Protein AF-A0A0G1C3U6-F1 (afdb_monomer_lite)

pLDDT: mean 85.59, std 16.38, range [33.78, 98.44]

Secondary structure (DSSP, 8-state):
-----------SSSEEEEEEEETTEEEEEEEEPPPPS----SS---SS-TTTTEEEE--SSSSS-EEEEEEE-SSSSPEEEEEEE-SSSEEE-GGGPPPTT--SEETTTTEE-SEEEE-SSSSSS-EEEEEEEETTEEEEEEEEE-SSSEEE-HHHHTTT--S--SEETTEE-SEEEE-SSSSSSPEEEEEEE-TTT--EEEEEE-----S--

Foldseek 3Di:
DDDDFDFDDDDDDQWGWGWDQDPNDTDTDTDRDDDDPDDDDPQADAPDDVLAFKDWWAQQLPPDTWIWAWEDEPDDDIDTWTWDDPVRYTDTDPQATDPRPDHQYYPVPSFGQQWDFDDAQLPNTTWIWGWEQEPVGIDIWTWDRPSRHTDTPGVQVCVPVPDWTCYYNRHGGQKDWAQPPPPSHTKIKGWDQDPPPRDIDIDIGDRPHSPPD

Sequence (213 aa):
MKLRKYLLFGGVCCIFVAIFIVAGVVIVRSINTPQAPWRLDTSWKAPVDMRWGAVFAELNGDGLPDILKSYRHFDPPTIRGAYINTGAGWQEDNRWLPPDDISFGNDSIISPYGVVAVDLNGDGLSDLVRSERDEGGVIRSVYLNTGAGWKNTTDEWVKGWDSGAILERRVDGGLRFQDLNGDGLVDMIRTYTQPYDGQLNTWVYLNQGTGVE

InterPro domains:
  IPR028994 Integrin alpha, N-terminal [G3DSA:2.130.10.130] (54-213)
  IPR028994 Integrin alpha, N-terminal [SSF69318] (32-211)

Structure (mmCIF, N/CA/C/O backbone):
data_AF-A0A0G1C3U6-F1
#
_entry.id   AF-A0A0G1C3U6-F1
#
loop_
_atom_site.group_PDB
_atom_site.id
_atom_site.type_symbol
_atom_site.label_atom_id
_atom_site.label_alt_id
_atom_site.label_comp_id
_atom_site.label_asym_id
_atom_site.label_entity_id
_atom_site.label_seq_id
_atom_site.pdbx_PDB_ins_code
_atom_site.Cartn_x
_atom_site.Cartn_y
_atom_site.Cartn_z
_atom_site.occupancy
_atom_site.B_iso_or_equiv
_atom_site.auth_seq_id
_atom_site.auth_comp_id
_atom_site.auth_asym_id
_atom_site.auth_atom_id
_atom_site.pdbx_PDB_model_num
ATOM 1 N N . MET A 1 1 ? 8.700 52.786 42.156 1.00 40.75 1 MET A N 1
ATOM 2 C CA . MET A 1 1 ? 7.867 51.757 42.821 1.00 40.75 1 MET A CA 1
ATOM 3 C C . MET A 1 1 ? 8.270 50.393 42.260 1.00 40.75 1 MET A C 1
ATOM 5 O O . MET A 1 1 ? 8.134 50.188 41.063 1.00 40.75 1 MET A O 1
ATOM 9 N N . LYS A 1 2 ? 8.902 49.519 43.061 1.00 35.06 2 LYS A N 1
ATOM 10 C CA . LYS A 1 2 ? 9.414 48.209 42.603 1.00 35.06 2 LYS A CA 1
ATOM 11 C C . LYS A 1 2 ? 8.246 47.223 42.452 1.00 35.06 2 LYS A C 1
ATOM 13 O O . LYS A 1 2 ? 7.574 46.951 43.442 1.00 35.06 2 LYS A O 1
ATOM 18 N N . LEU A 1 3 ? 8.022 46.674 41.254 1.00 33.78 3 LEU A N 1
ATOM 19 C CA . LEU A 1 3 ? 7.125 45.526 41.065 1.00 33.78 3 LEU A CA 1
ATOM 20 C C . LEU A 1 3 ? 7.701 44.316 41.819 1.00 33.78 3 LEU A C 1
ATOM 22 O O . LEU A 1 3 ? 8.820 43.893 41.532 1.00 33.78 3 LEU A O 1
ATOM 26 N N . ARG A 1 4 ? 6.945 43.738 42.756 1.00 39.12 4 ARG A N 1
ATOM 27 C CA . ARG A 1 4 ? 7.230 42.401 43.298 1.00 39.12 4 ARG A CA 1
ATOM 28 C C . ARG A 1 4 ? 6.345 41.399 42.562 1.00 39.12 4 ARG A C 1
ATOM 30 O O . ARG A 1 4 ? 5.125 41.491 42.639 1.00 39.12 4 ARG A O 1
ATOM 37 N N . LYS A 1 5 ? 6.961 40.482 41.813 1.00 41.41 5 LYS A N 1
ATOM 38 C CA . LYS A 1 5 ? 6.276 39.347 41.180 1.00 41.41 5 LYS A CA 1
ATOM 39 C C . LYS A 1 5 ? 6.122 38.250 42.234 1.00 41.41 5 LYS A C 1
ATOM 41 O O . LYS A 1 5 ? 7.125 37.832 42.803 1.00 41.41 5 LYS A O 1
ATOM 46 N N . TYR A 1 6 ? 4.902 37.792 42.481 1.00 43.28 6 TYR A N 1
ATOM 47 C CA . TYR A 1 6 ? 4.638 36.602 43.288 1.00 43.28 6 TYR A CA 1
ATOM 48 C C . TYR A 1 6 ? 4.059 35.533 42.356 1.00 43.28 6 TYR A C 1
ATOM 50 O O . TYR A 1 6 ? 3.002 35.748 41.770 1.00 43.28 6 TYR A O 1
ATOM 58 N N . LEU A 1 7 ? 4.766 34.413 42.181 1.00 42.19 7 LEU A N 1
ATOM 59 C CA . LEU A 1 7 ? 4.178 33.189 41.635 1.00 42.19 7 LEU A CA 1
ATOM 60 C C . LEU A 1 7 ? 3.637 32.387 42.821 1.00 42.19 7 LEU A C 1
ATOM 62 O O . LEU A 1 7 ? 4.408 32.001 43.697 1.00 42.19 7 LEU A O 1
ATOM 66 N N . LEU A 1 8 ? 2.328 32.153 42.858 1.00 45.94 8 LEU A N 1
ATOM 67 C CA . LEU A 1 8 ? 1.718 31.181 43.762 1.00 45.94 8 LEU A CA 1
ATOM 68 C C . LEU A 1 8 ? 1.506 29.884 42.981 1.00 45.94 8 LEU A C 1
ATOM 70 O O . LEU A 1 8 ? 0.884 29.893 41.921 1.00 45.94 8 LEU A O 1
ATOM 74 N N . PHE A 1 9 ? 2.045 28.783 43.501 1.00 42.78 9 PHE A N 1
ATOM 75 C CA . PHE A 1 9 ? 1.863 27.448 42.944 1.00 42.78 9 PHE A CA 1
ATOM 76 C C . PHE A 1 9 ? 0.718 26.754 43.689 1.00 42.78 9 PHE A C 1
ATOM 78 O O . PHE A 1 9 ? 0.820 26.506 44.888 1.00 42.78 9 PHE A O 1
ATOM 85 N N . GLY A 1 10 ? -0.369 26.455 42.981 1.00 35.53 10 GLY A N 1
ATOM 86 C CA . GLY A 1 10 ? -1.469 25.608 43.444 1.00 35.53 10 GLY A CA 1
ATOM 87 C C . GLY A 1 10 ? -1.762 24.562 42.370 1.00 35.53 10 GLY A C 1
ATOM 88 O O . GLY A 1 10 ? -1.821 24.900 41.192 1.00 35.53 10 GLY A O 1
ATOM 89 N N . GLY A 1 11 ? -1.825 23.292 42.767 1.00 40.31 11 GLY A N 1
ATOM 90 C CA . GLY A 1 11 ? -1.794 22.141 41.867 1.00 40.31 11 GLY A CA 1
ATOM 91 C C . GLY A 1 11 ? -3.073 21.858 41.070 1.00 40.31 11 GLY A C 1
ATOM 92 O O . GLY A 1 11 ? -4.158 22.335 41.378 1.00 40.31 11 GLY A O 1
ATOM 93 N N . VAL A 1 12 ? -2.883 20.976 40.083 1.00 45.97 12 VAL A N 1
ATOM 94 C CA . VAL A 1 12 ? -3.886 20.150 39.384 1.00 45.97 12 VAL A CA 1
ATOM 95 C C . VAL A 1 12 ? -4.953 20.898 38.575 1.00 45.97 12 VAL A C 1
ATOM 97 O O . VAL A 1 12 ? -6.133 20.601 38.673 1.00 45.97 12 VAL A O 1
ATOM 100 N N . CYS A 1 13 ? -4.546 21.834 37.722 1.00 46.97 13 CYS A N 1
ATOM 101 C CA . CYS A 1 13 ? -5.138 22.068 36.396 1.00 46.97 13 CYS A CA 1
ATOM 102 C C . CYS A 1 13 ? -4.262 23.104 35.679 1.00 46.97 13 CYS A C 1
ATOM 104 O O . CYS A 1 13 ? -3.678 23.961 36.336 1.00 46.97 13 CYS A O 1
ATOM 106 N N . CYS A 1 14 ? -4.138 23.034 34.355 1.00 55.31 14 CYS A N 1
ATOM 107 C CA . CYS A 1 14 ? -3.243 23.848 33.516 1.00 55.31 14 CYS A CA 1
ATOM 108 C C . CYS A 1 14 ? -3.617 25.348 33.421 1.00 55.31 14 CYS A C 1
ATOM 110 O O . CYS A 1 14 ? -3.530 25.940 32.346 1.00 55.31 14 CYS A O 1
ATOM 112 N N . ILE A 1 15 ? -4.050 25.968 34.518 1.00 52.50 15 ILE A N 1
ATOM 113 C CA . ILE A 1 15 ? -4.386 27.387 34.591 1.00 52.50 15 ILE A CA 1
ATOM 114 C C . ILE A 1 15 ? -3.368 28.059 35.503 1.00 52.50 15 ILE A C 1
ATOM 116 O O . ILE A 1 15 ? -3.421 27.939 36.726 1.00 52.50 15 ILE A O 1
ATOM 120 N N . PHE A 1 16 ? -2.445 28.804 34.902 1.00 58.94 16 PHE A N 1
ATOM 121 C CA . PHE A 1 16 ? -1.588 29.707 35.656 1.00 58.94 16 PHE A CA 1
ATOM 122 C C . PHE A 1 16 ? -2.325 31.020 35.851 1.00 58.94 16 PHE A C 1
ATOM 124 O O . PHE A 1 16 ? -2.832 31.603 34.897 1.00 58.94 16 PHE A O 1
ATOM 131 N N . VAL A 1 17 ? -2.377 31.514 37.079 1.00 58.06 17 VAL A N 1
ATOM 132 C CA . VAL A 1 17 ? -2.975 32.815 37.362 1.00 58.06 17 VAL A CA 1
ATOM 133 C C . VAL A 1 17 ? -1.856 33.833 37.537 1.00 58.06 17 VAL A C 1
ATOM 135 O O . VAL A 1 17 ? -1.100 33.777 38.505 1.00 58.06 17 VAL A O 1
ATOM 138 N N . ALA A 1 18 ? -1.737 34.770 36.597 1.00 60.09 18 ALA A N 1
ATOM 139 C CA . ALA A 1 18 ? -0.849 35.916 36.754 1.00 60.09 18 ALA A CA 1
ATOM 140 C C . ALA A 1 18 ? -1.601 37.046 37.464 1.00 60.09 18 ALA A C 1
ATOM 142 O O . ALA A 1 18 ? -2.649 37.494 36.992 1.00 60.09 18 ALA A O 1
ATOM 143 N N . ILE A 1 19 ? -1.053 37.499 38.593 1.00 63.22 19 ILE A N 1
ATOM 144 C CA . ILE A 1 19 ? -1.589 38.612 39.379 1.00 63.22 19 ILE A CA 1
ATOM 145 C C . ILE A 1 19 ? -0.716 39.843 39.139 1.00 63.22 19 ILE A C 1
ATOM 147 O O . ILE A 1 19 ? 0.482 39.832 39.433 1.00 63.22 19 ILE A O 1
ATOM 151 N N . PHE A 1 20 ? -1.321 40.918 38.637 1.00 65.06 20 PHE A N 1
ATOM 152 C CA . PHE A 1 20 ? -0.676 42.224 38.501 1.00 65.06 20 PHE A CA 1
ATOM 153 C C . PHE A 1 20 ? -1.358 43.233 39.417 1.00 65.06 20 PHE A C 1
ATOM 155 O O . PHE A 1 20 ? -2.583 43.272 39.495 1.00 65.06 20 PHE A O 1
ATOM 162 N N . ILE A 1 21 ? -0.565 44.075 40.079 1.00 62.44 21 ILE A N 1
ATOM 163 C CA . ILE A 1 21 ? -1.079 45.229 40.819 1.00 62.44 21 ILE A CA 1
ATOM 164 C C . ILE A 1 21 ? -0.652 46.481 40.063 1.00 62.44 21 ILE A C 1
ATOM 166 O O . ILE A 1 21 ? 0.539 46.794 39.999 1.00 62.44 21 ILE A O 1
ATOM 170 N N . VAL A 1 22 ? -1.623 47.187 39.487 1.00 65.12 22 VAL A N 1
ATOM 171 C CA . VAL A 1 22 ? -1.408 48.442 38.754 1.00 65.12 22 VAL A CA 1
ATOM 172 C C . VAL A 1 22 ? -2.357 49.490 39.327 1.00 65.12 22 VAL A C 1
ATOM 174 O O . VAL A 1 22 ? -3.565 49.292 39.320 1.00 65.12 22 VAL A O 1
ATOM 177 N N . ALA A 1 23 ? -1.808 50.583 39.870 1.00 74.50 23 ALA A N 1
ATOM 178 C CA . ALA A 1 23 ? -2.574 51.698 40.447 1.00 74.50 23 ALA A CA 1
ATOM 179 C C . ALA A 1 23 ? -3.659 51.288 41.476 1.00 74.50 23 ALA A C 1
ATOM 181 O O . ALA A 1 23 ? -4.729 51.883 41.530 1.00 74.50 23 ALA A O 1
ATOM 182 N N . GLY A 1 24 ? -3.394 50.262 42.293 1.00 71.38 24 GLY A N 1
ATOM 183 C CA . GLY A 1 24 ? -4.334 49.779 43.317 1.00 71.38 24 GLY A CA 1
ATOM 184 C C . GLY A 1 24 ? -5.384 48.779 42.817 1.00 71.38 24 GLY A C 1
ATOM 185 O O . GLY A 1 24 ? -6.144 48.257 43.626 1.00 71.38 24 GLY A O 1
ATOM 186 N N . VAL A 1 25 ? -5.394 48.454 41.522 1.00 61.56 25 VAL A N 1
ATOM 187 C CA . VAL A 1 25 ? -6.268 47.429 40.935 1.00 61.56 25 VAL A CA 1
ATOM 188 C C . VAL A 1 25 ? -5.524 46.096 40.853 1.00 61.56 25 VAL A C 1
ATOM 190 O O . VAL A 1 25 ? -4.397 46.037 40.354 1.00 61.56 25 VAL A O 1
ATOM 193 N N . VAL A 1 26 ? -6.164 45.023 41.328 1.00 72.69 26 VAL A N 1
ATOM 194 C CA . VAL A 1 26 ? -5.692 43.641 41.167 1.00 72.69 26 VAL A CA 1
ATOM 195 C C . VAL A 1 26 ? -6.229 43.098 39.846 1.00 72.69 26 VAL A C 1
ATOM 197 O O . VAL A 1 26 ? -7.432 42.910 39.689 1.00 72.69 26 VAL A O 1
ATOM 200 N N . ILE A 1 27 ? -5.338 42.842 38.892 1.00 66.12 27 ILE A N 1
ATOM 201 C CA . ILE A 1 27 ? -5.671 42.194 37.621 1.00 66.12 27 ILE A CA 1
ATOM 202 C C . ILE A 1 27 ? -5.291 40.720 37.732 1.00 66.12 27 ILE A C 1
ATOM 204 O O . ILE A 1 27 ? -4.123 40.394 37.944 1.00 66.12 27 ILE A O 1
ATOM 208 N N . VAL A 1 28 ? -6.278 39.846 37.551 1.00 63.44 28 VAL A N 1
ATOM 209 C CA . VAL A 1 28 ? -6.131 38.388 37.540 1.00 63.44 28 VAL A CA 1
ATOM 210 C C . VAL A 1 28 ? -6.299 37.913 36.097 1.00 63.44 28 VAL A C 1
ATOM 212 O O . VAL A 1 28 ? -7.358 38.121 35.508 1.00 63.44 28 VAL A O 1
ATOM 215 N N . ARG A 1 29 ? -5.270 37.303 35.498 1.00 62.88 29 ARG A N 1
ATOM 216 C CA . ARG A 1 29 ? -5.390 36.646 34.183 1.00 62.88 29 ARG A CA 1
ATOM 217 C C . ARG A 1 29 ? -5.113 35.156 34.300 1.00 62.88 29 ARG A C 1
ATOM 219 O O . ARG A 1 29 ? -4.054 34.775 34.791 1.00 62.88 29 ARG A O 1
ATOM 226 N N . SER A 1 30 ? -6.033 34.339 33.793 1.00 59.22 30 SER A N 1
ATOM 227 C CA . SER A 1 30 ? -5.772 32.935 33.489 1.00 59.22 30 SER A CA 1
ATOM 228 C C . SER A 1 30 ? -4.891 32.849 32.244 1.00 59.22 30 SER A C 1
ATOM 230 O O . SER A 1 30 ? -5.260 33.325 31.170 1.00 59.22 30 SER A O 1
ATOM 232 N N . ILE A 1 31 ? -3.721 32.250 32.388 1.00 65.88 31 ILE A N 1
ATOM 233 C CA . ILE A 1 31 ? -2.842 31.859 31.298 1.00 65.88 31 ILE A CA 1
ATOM 234 C C . ILE A 1 31 ? -3.070 30.363 31.104 1.00 65.88 31 ILE A C 1
ATOM 236 O O . ILE A 1 31 ? -2.650 29.553 31.934 1.00 65.88 31 ILE A O 1
ATOM 240 N N . ASN A 1 32 ? -3.744 30.007 30.012 1.00 64.75 32 ASN A N 1
ATOM 241 C CA . ASN A 1 32 ? -3.741 28.635 29.526 1.00 64.75 32 ASN A CA 1
ATOM 242 C C . ASN A 1 32 ? -2.355 28.384 28.939 1.00 64.75 32 ASN A C 1
ATOM 244 O O . ASN A 1 32 ? -1.981 29.000 27.939 1.00 64.75 32 ASN A O 1
ATOM 248 N N . THR A 1 33 ? -1.568 27.513 29.559 1.00 62.16 33 THR A N 1
ATOM 249 C CA . THR A 1 33 ? -0.398 26.972 28.867 1.00 62.16 33 THR A CA 1
ATOM 250 C C . THR A 1 33 ? -0.892 26.103 27.716 1.00 62.16 33 THR A C 1
ATOM 252 O O . THR A 1 33 ? -1.766 25.266 27.966 1.00 62.16 33 THR A O 1
ATOM 255 N N . PRO A 1 34 ? -0.370 26.268 26.486 1.00 68.94 34 PRO A N 1
ATOM 256 C CA . PRO A 1 34 ? -0.692 25.361 25.394 1.00 68.94 34 PRO A CA 1
ATOM 257 C C . PRO A 1 34 ? -0.438 23.930 25.860 1.00 68.94 34 PRO A C 1
ATOM 259 O O . PRO A 1 34 ? 0.657 23.620 26.338 1.00 68.94 34 PRO A O 1
ATOM 262 N N . GLN A 1 35 ? -1.459 23.078 25.790 1.00 72.12 35 GLN A N 1
ATOM 263 C CA . GLN A 1 35 ? -1.233 21.654 25.989 1.00 72.12 35 GLN A CA 1
ATOM 264 C C . GLN A 1 35 ? -0.296 21.172 24.883 1.00 72.12 35 GLN A C 1
ATOM 266 O O . GLN A 1 35 ? -0.368 21.653 23.749 1.00 72.12 35 GLN A O 1
ATOM 271 N N . ALA A 1 36 ? 0.607 20.251 25.223 1.00 84.00 36 ALA A N 1
ATOM 272 C CA . ALA A 1 36 ? 1.387 19.581 24.197 1.00 84.00 36 ALA A CA 1
ATOM 273 C C . ALA A 1 36 ? 0.407 18.962 23.183 1.00 84.00 36 ALA A C 1
ATOM 275 O O . ALA A 1 36 ? -0.583 18.363 23.608 1.00 84.00 36 ALA A O 1
ATOM 276 N N . PRO A 1 37 ? 0.665 19.084 21.869 1.00 87.12 37 PRO A N 1
ATOM 277 C CA . PRO A 1 37 ? -0.218 18.514 20.851 1.00 87.12 37 PRO A CA 1
ATOM 278 C C . PRO A 1 37 ? -0.302 16.981 20.938 1.00 87.12 37 PRO A C 1
ATOM 280 O O . PRO A 1 37 ? -1.204 16.383 20.365 1.00 87.12 37 PRO A O 1
ATOM 283 N N . TRP A 1 38 ? 0.611 16.350 21.686 1.00 90.69 38 TRP A N 1
ATOM 284 C CA . TRP A 1 38 ? 0.691 14.909 21.881 1.00 90.69 38 TRP A CA 1
ATOM 285 C C . TRP A 1 38 ? 0.484 14.541 23.349 1.00 90.69 38 TRP A C 1
ATOM 287 O O . TRP A 1 38 ? 1.151 15.072 24.242 1.00 90.69 38 TRP A O 1
ATOM 297 N N . ARG A 1 39 ? -0.399 13.571 23.586 1.00 88.69 39 ARG A N 1
ATOM 298 C CA . ARG A 1 39 ? -0.602 12.919 24.881 1.00 88.69 39 ARG A CA 1
ATOM 299 C C . ARG A 1 39 ? -0.427 11.419 24.691 1.00 88.69 39 ARG A C 1
ATOM 301 O O . ARG A 1 39 ? -1.075 10.837 23.831 1.00 88.69 39 ARG A O 1
ATOM 308 N N . LEU A 1 40 ? 0.423 10.803 25.511 1.00 87.81 40 LEU A N 1
ATOM 309 C CA . LEU A 1 40 ? 0.544 9.350 25.542 1.00 87.81 40 LEU A CA 1
ATOM 310 C C . LEU A 1 40 ? -0.776 8.743 26.031 1.00 87.81 40 LEU A C 1
ATOM 312 O O . LEU A 1 40 ? -1.219 9.036 27.145 1.00 87.81 40 LEU A O 1
ATOM 316 N N . ASP A 1 41 ? -1.371 7.890 25.206 1.00 87.31 41 ASP A N 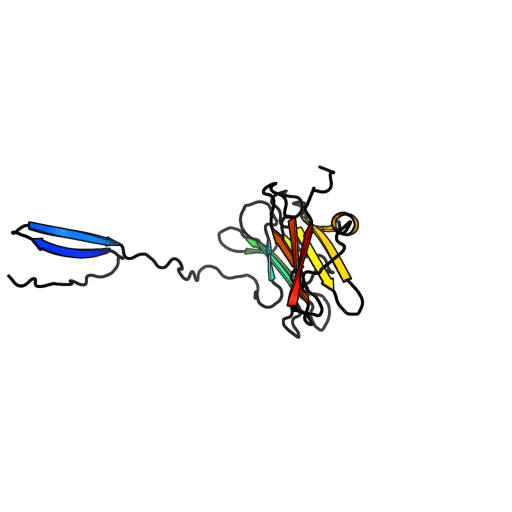1
ATOM 317 C CA . ASP A 1 41 ? -2.488 7.033 25.577 1.00 87.31 41 ASP A CA 1
ATOM 318 C C . ASP A 1 41 ? -1.992 5.587 25.664 1.00 87.31 41 ASP A C 1
ATOM 320 O O . ASP A 1 41 ? -1.458 5.043 24.701 1.00 87.31 41 ASP A O 1
ATOM 324 N N . THR A 1 42 ? -2.120 4.978 26.840 1.00 90.12 42 THR A N 1
ATOM 325 C CA . THR A 1 42 ? -1.700 3.593 27.096 1.00 90.12 42 THR A CA 1
ATOM 326 C C . THR A 1 42 ? -2.864 2.603 27.070 1.00 90.12 42 THR A C 1
ATOM 328 O O . THR A 1 42 ? -2.648 1.407 27.284 1.00 90.12 42 THR A O 1
ATOM 331 N N . SER A 1 43 ? -4.093 3.080 26.834 1.00 89.12 43 SER A N 1
ATOM 332 C CA . SER A 1 43 ? -5.277 2.227 26.687 1.00 89.12 43 SER A CA 1
ATOM 333 C C . SER A 1 43 ? -5.302 1.514 25.333 1.00 89.12 43 SER A C 1
ATOM 335 O O . SER A 1 43 ? -5.749 0.371 25.251 1.00 89.12 43 SER A O 1
ATOM 337 N N . TRP A 1 44 ? -4.732 2.140 24.302 1.00 86.56 44 TRP A N 1
ATOM 338 C CA . TRP A 1 44 ? -4.591 1.560 22.974 1.00 86.56 44 TRP A CA 1
ATOM 339 C C . TRP A 1 44 ? -3.397 0.613 22.891 1.00 86.56 44 TRP A C 1
ATOM 341 O O . TRP A 1 44 ? -2.268 0.954 23.247 1.00 86.56 44 TRP A O 1
ATOM 351 N N . LYS A 1 45 ? -3.649 -0.590 22.374 1.00 91.06 45 LYS A N 1
ATOM 352 C CA . LYS A 1 45 ? -2.623 -1.594 22.084 1.00 91.06 45 LYS A CA 1
ATOM 353 C C . LYS A 1 45 ? -2.851 -2.126 20.682 1.00 91.06 45 LYS A C 1
ATOM 355 O O . LYS A 1 45 ? -3.948 -2.588 20.387 1.00 91.06 45 LYS A O 1
ATOM 360 N N . ALA A 1 46 ? -1.832 -2.054 19.831 1.00 92.12 46 ALA A N 1
ATOM 361 C CA . ALA A 1 46 ? -1.886 -2.689 18.522 1.00 92.12 46 ALA A CA 1
ATOM 362 C C . ALA A 1 46 ? -2.013 -4.218 18.688 1.00 92.12 46 ALA A C 1
ATOM 364 O O . ALA A 1 46 ? -1.397 -4.777 19.603 1.00 92.12 46 ALA A O 1
ATOM 365 N N . PRO A 1 47 ? -2.766 -4.906 17.813 1.00 94.69 47 PRO A N 1
ATOM 366 C CA . PRO A 1 47 ? -2.902 -6.361 17.856 1.00 94.69 47 PRO A CA 1
ATOM 367 C C . PRO A 1 47 ? -1.648 -7.059 17.305 1.00 94.69 47 PRO A C 1
ATOM 369 O O . PRO A 1 47 ? -1.493 -8.273 17.416 1.00 94.69 47 PRO A O 1
ATOM 372 N N . VAL A 1 48 ? -0.741 -6.283 16.707 1.00 92.81 48 VAL A N 1
ATOM 373 C CA . VAL A 1 48 ? 0.456 -6.742 16.014 1.00 92.81 48 VAL A CA 1
ATOM 374 C C . VAL A 1 48 ? 1.640 -5.823 16.297 1.00 92.81 48 VAL A C 1
ATOM 376 O O . VAL A 1 48 ? 1.481 -4.647 16.621 1.00 92.81 48 VAL A O 1
ATOM 379 N N . ASP A 1 49 ? 2.848 -6.356 16.137 1.00 89.50 49 ASP A N 1
ATOM 380 C CA . ASP A 1 49 ? 4.069 -5.554 16.105 1.00 89.50 49 ASP A CA 1
ATOM 381 C C . ASP A 1 49 ? 4.244 -4.940 14.711 1.00 89.50 49 ASP A C 1
ATOM 383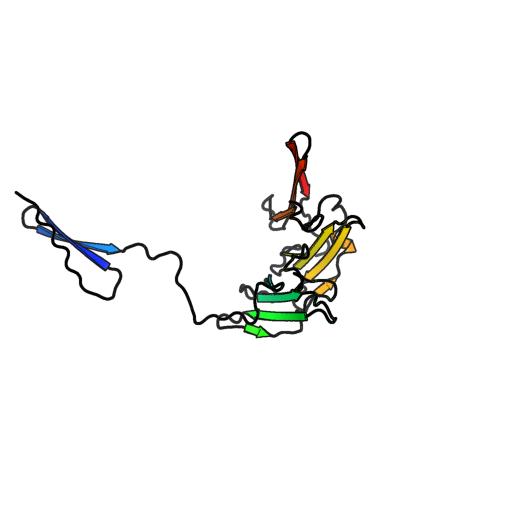 O O . ASP A 1 49 ? 4.419 -5.654 13.721 1.00 89.50 49 ASP A O 1
ATOM 387 N N . MET A 1 50 ? 4.205 -3.608 14.655 1.00 87.69 50 MET A N 1
ATOM 388 C CA . MET A 1 50 ? 4.218 -2.838 13.409 1.00 87.69 50 MET A CA 1
ATOM 389 C C . MET A 1 50 ? 5.520 -2.966 12.611 1.00 87.69 50 MET A C 1
ATOM 391 O O . MET A 1 50 ? 5.551 -2.652 11.425 1.00 87.69 50 MET A O 1
ATOM 395 N N . ARG A 1 51 ? 6.605 -3.441 13.236 1.00 84.94 51 ARG A N 1
ATOM 396 C CA . ARG A 1 51 ? 7.904 -3.610 12.566 1.00 84.94 51 ARG A CA 1
ATOM 397 C C . ARG A 1 51 ? 7.899 -4.743 11.541 1.00 84.94 51 ARG A C 1
ATOM 399 O O . ARG A 1 51 ? 8.704 -4.722 10.616 1.00 84.94 51 ARG A O 1
ATOM 406 N N . TRP A 1 52 ? 7.004 -5.719 11.691 1.00 80.00 52 TRP A N 1
ATOM 407 C CA . TRP A 1 52 ? 6.970 -6.932 10.870 1.00 80.00 52 TRP A CA 1
ATOM 408 C C . TRP A 1 52 ? 5.903 -6.851 9.781 1.00 80.00 52 TRP A C 1
ATOM 410 O O . TRP A 1 52 ? 5.020 -7.699 9.706 1.00 80.00 52 TRP A O 1
ATOM 420 N N . GLY A 1 53 ? 5.970 -5.809 8.951 1.00 82.94 53 GLY A N 1
ATOM 421 C CA . GLY A 1 53 ? 5.076 -5.665 7.806 1.00 82.94 53 GLY A CA 1
ATOM 422 C C . GLY A 1 53 ? 3.615 -5.490 8.219 1.00 82.94 53 GLY A C 1
ATOM 423 O O . GLY A 1 53 ? 2.783 -6.349 7.922 1.00 82.94 53 GLY A O 1
ATOM 424 N N . ALA A 1 54 ? 3.316 -4.384 8.899 1.00 91.62 54 ALA A N 1
ATOM 425 C CA . ALA A 1 54 ? 1.950 -3.932 9.120 1.00 91.62 54 ALA A CA 1
ATOM 426 C C . ALA A 1 54 ? 1.733 -2.556 8.484 1.00 91.62 54 ALA A C 1
ATOM 428 O O . ALA A 1 54 ? 2.630 -1.711 8.507 1.00 91.62 54 ALA A O 1
ATOM 429 N N . VAL A 1 55 ? 0.545 -2.342 7.929 1.00 94.69 55 VAL A N 1
ATOM 430 C CA . VAL A 1 55 ? 0.126 -1.077 7.318 1.00 94.69 55 VAL A CA 1
ATOM 431 C C . VAL A 1 55 ? -1.271 -0.711 7.805 1.00 94.69 55 VAL A C 1
ATOM 433 O O . VAL A 1 55 ? -2.052 -1.595 8.162 1.00 94.69 55 VAL A O 1
ATOM 436 N N . PHE A 1 56 ? -1.570 0.587 7.817 1.00 96.62 56 PHE A N 1
ATOM 437 C CA . PHE A 1 56 ? -2.931 1.074 8.019 1.00 96.62 56 PHE A CA 1
ATOM 438 C C . PHE A 1 56 ? -3.668 1.173 6.683 1.00 96.62 56 PHE A C 1
ATOM 440 O O . PHE A 1 56 ? -3.044 1.486 5.669 1.00 96.62 56 PHE A O 1
ATOM 447 N N . ALA A 1 57 ? -4.970 0.9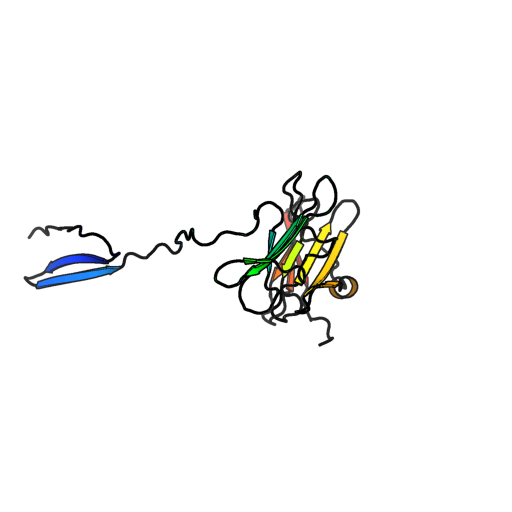10 6.702 1.00 97.62 57 ALA A N 1
ATOM 448 C CA . ALA A 1 57 ? -5.858 0.942 5.544 1.00 97.62 57 ALA A CA 1
ATOM 449 C C . ALA A 1 57 ? -7.299 1.212 6.008 1.00 97.62 57 ALA A C 1
ATOM 451 O O . ALA A 1 57 ? -7.648 0.839 7.118 1.00 97.62 57 ALA A O 1
ATOM 452 N N . GLU A 1 58 ? -8.129 1.829 5.178 1.00 98.25 58 GLU A N 1
ATOM 453 C CA . GLU A 1 58 ? -9.588 1.859 5.363 1.00 98.25 58 GLU A CA 1
ATOM 454 C C . GLU A 1 58 ? -10.176 0.621 4.673 1.00 98.25 58 GLU A C 1
ATOM 456 O O . GLU A 1 58 ? -10.109 0.524 3.445 1.00 98.25 58 GLU A O 1
ATOM 461 N N . LEU A 1 59 ? -10.653 -0.377 5.427 1.00 98.25 59 LEU A N 1
ATOM 462 C CA . LEU A 1 59 ? -11.091 -1.645 4.832 1.00 98.25 59 LEU A CA 1
ATOM 463 C C . LEU A 1 59 ? -12.604 -1.742 4.690 1.00 98.25 59 LEU A C 1
ATOM 465 O O . LEU A 1 59 ? -13.074 -2.416 3.773 1.00 98.25 59 LEU A O 1
ATOM 469 N N . ASN A 1 60 ? -13.360 -1.122 5.595 1.00 97.75 60 ASN A N 1
ATOM 470 C CA . ASN A 1 60 ? -14.795 -1.362 5.744 1.00 97.75 60 ASN A CA 1
ATOM 471 C C . ASN A 1 60 ? -15.667 -0.108 5.525 1.00 97.75 60 ASN A C 1
ATOM 473 O O . ASN A 1 60 ? -16.895 -0.227 5.543 1.00 97.75 60 ASN A O 1
ATOM 477 N N . GLY A 1 61 ? -15.054 1.054 5.298 1.00 97.50 61 GLY A N 1
ATOM 478 C CA . GLY A 1 61 ? -15.718 2.325 5.030 1.00 97.50 61 GLY A CA 1
ATOM 479 C C . GLY A 1 61 ? -16.298 3.000 6.275 1.00 97.50 61 GLY A C 1
ATOM 480 O O . GLY A 1 61 ? -17.225 3.802 6.144 1.00 97.50 61 GLY A O 1
ATOM 481 N N . ASP A 1 62 ? -15.820 2.669 7.479 1.00 97.62 62 ASP A N 1
ATOM 482 C CA . ASP A 1 62 ? -16.316 3.260 8.729 1.00 97.62 62 ASP A CA 1
ATOM 483 C C . ASP A 1 62 ? -15.602 4.566 9.131 1.00 97.62 62 ASP A C 1
ATOM 485 O O . ASP A 1 62 ? -16.041 5.261 10.057 1.00 97.62 62 ASP A O 1
ATOM 489 N N . GLY A 1 63 ? -14.563 4.951 8.385 1.00 96.94 63 GLY A N 1
ATOM 490 C CA . GLY A 1 63 ? -13.784 6.165 8.594 1.00 96.94 63 GLY A CA 1
ATOM 491 C C . GLY A 1 63 ? -12.703 6.014 9.665 1.00 96.94 63 GLY A C 1
ATOM 492 O O . GLY A 1 63 ? -12.094 7.019 10.058 1.00 96.94 63 GLY A O 1
ATOM 493 N N . LEU A 1 64 ? -12.474 4.801 10.177 1.00 97.25 64 LEU A N 1
ATOM 494 C CA . LEU A 1 64 ? -11.400 4.475 11.101 1.00 97.25 64 LEU A CA 1
ATOM 495 C C . LEU A 1 64 ? -10.313 3.662 10.382 1.00 97.25 64 LEU A C 1
ATOM 497 O O . LEU A 1 64 ? -10.596 2.719 9.656 1.00 97.25 64 LEU A O 1
ATOM 501 N N . PRO A 1 65 ? -9.025 3.957 10.627 1.00 97.06 65 PRO A N 1
ATOM 502 C CA . PRO A 1 65 ? -7.953 3.175 10.032 1.00 97.06 65 PRO A CA 1
ATOM 503 C C . PRO A 1 65 ? -7.875 1.785 10.674 1.00 97.06 65 PRO A C 1
ATOM 505 O O . PRO A 1 65 ? -7.656 1.662 11.886 1.00 97.06 65 PRO A O 1
ATOM 508 N N . ASP A 1 66 ? -7.958 0.760 9.837 1.00 98.12 66 ASP A N 1
ATOM 509 C CA . ASP A 1 66 ? -7.747 -0.650 10.139 1.00 98.12 66 ASP A CA 1
ATOM 510 C C . ASP A 1 66 ? -6.281 -1.054 9.957 1.00 98.12 66 ASP A C 1
ATOM 512 O O . ASP A 1 66 ? -5.477 -0.314 9.391 1.00 98.12 66 ASP A O 1
ATOM 516 N N . ILE A 1 67 ? -5.911 -2.252 10.421 1.00 97.62 67 ILE A N 1
ATOM 517 C CA . ILE A 1 67 ? -4.554 -2.790 10.268 1.00 97.62 67 ILE A CA 1
ATOM 518 C C . ILE A 1 67 ? -4.561 -4.028 9.381 1.00 97.62 67 ILE A C 1
ATOM 520 O O . ILE A 1 67 ? -5.211 -5.028 9.688 1.00 97.62 67 ILE A O 1
ATOM 524 N N . LEU A 1 68 ? -3.704 -4.016 8.364 1.00 97.50 68 LEU A N 1
ATOM 525 C CA . LEU A 1 68 ? -3.280 -5.214 7.651 1.00 97.50 68 LEU A CA 1
ATOM 526 C C . LEU A 1 68 ? -1.879 -5.614 8.097 1.00 97.50 68 LEU A C 1
ATOM 528 O O . LEU A 1 68 ? -1.004 -4.773 8.294 1.00 97.50 68 LEU A O 1
ATOM 532 N N . LYS A 1 69 ? -1.648 -6.918 8.204 1.00 94.94 69 LYS A N 1
ATOM 533 C CA . LYS A 1 69 ? -0.343 -7.514 8.468 1.00 94.94 69 LYS A CA 1
ATOM 534 C C . LYS A 1 69 ? -0.061 -8.581 7.430 1.00 94.94 69 LYS A C 1
ATOM 536 O O . LYS A 1 69 ? -0.894 -9.448 7.186 1.00 94.94 69 LYS A O 1
ATOM 541 N N . SER A 1 70 ? 1.129 -8.535 6.854 1.00 93.44 70 SER A N 1
ATOM 542 C CA . SER A 1 70 ? 1.630 -9.564 5.956 1.00 93.44 70 SER A CA 1
ATOM 543 C C . SER A 1 70 ? 3.145 -9.497 5.883 1.00 93.44 70 SER A C 1
ATOM 545 O O . SER A 1 70 ? 3.708 -8.461 5.523 1.00 93.44 70 SER A O 1
ATOM 547 N N . TYR A 1 71 ? 3.821 -10.595 6.200 1.00 89.06 71 TYR A N 1
ATOM 548 C CA . TYR A 1 71 ? 5.258 -10.691 5.993 1.00 89.06 71 TYR A CA 1
ATOM 549 C C . TYR A 1 71 ? 5.694 -12.099 5.621 1.00 89.06 71 TYR A C 1
ATOM 551 O O . TYR A 1 71 ? 5.120 -13.107 6.050 1.00 89.06 71 TYR A O 1
ATOM 559 N N . ARG A 1 72 ? 6.760 -12.153 4.824 1.00 83.12 72 ARG A N 1
ATOM 560 C CA . ARG A 1 72 ? 7.399 -13.406 4.447 1.00 83.12 72 ARG A CA 1
ATOM 561 C C . ARG A 1 72 ? 8.283 -13.882 5.595 1.00 83.12 72 ARG A C 1
ATOM 563 O O . ARG A 1 72 ? 9.210 -13.168 5.975 1.00 83.12 72 ARG A O 1
ATOM 570 N N . HIS A 1 73 ? 7.976 -15.074 6.099 1.00 76.94 73 HIS A N 1
ATOM 571 C CA . HIS A 1 73 ? 8.797 -15.816 7.051 1.00 76.94 73 HIS A CA 1
ATOM 572 C C . HIS A 1 73 ? 9.804 -16.702 6.294 1.00 76.94 73 HIS A C 1
ATOM 574 O O . HIS A 1 73 ? 9.553 -17.083 5.143 1.00 76.94 73 HIS A O 1
ATOM 580 N N . PHE A 1 74 ? 10.955 -17.000 6.909 1.00 69.50 74 PHE A N 1
ATOM 581 C CA . PHE A 1 74 ? 12.009 -17.839 6.310 1.00 69.50 74 PHE A CA 1
ATOM 582 C C . PHE A 1 74 ? 11.479 -19.223 5.899 1.00 69.50 74 PHE A C 1
ATOM 584 O O . PHE A 1 74 ? 11.741 -19.685 4.788 1.00 69.50 74 PHE A O 1
ATOM 591 N N . ASP A 1 75 ? 10.656 -19.817 6.764 1.00 70.50 75 ASP A N 1
ATOM 592 C CA . ASP A 1 75 ? 9.862 -21.007 6.465 1.00 70.50 75 ASP A CA 1
ATOM 593 C C . ASP A 1 75 ? 8.414 -20.608 6.134 1.00 70.50 75 ASP A C 1
ATOM 595 O O . ASP A 1 75 ? 7.787 -19.926 6.949 1.00 70.50 75 ASP A O 1
ATOM 599 N N . PRO A 1 76 ? 7.853 -21.011 4.979 1.00 68.62 76 PRO A N 1
ATOM 600 C CA . PRO A 1 76 ? 6.443 -20.786 4.679 1.00 68.62 76 PRO A CA 1
ATOM 601 C C . PRO A 1 76 ? 5.534 -21.465 5.722 1.00 68.62 76 PRO A C 1
ATOM 603 O O . PRO A 1 76 ? 5.905 -22.500 6.281 1.00 68.62 76 PRO A O 1
ATOM 606 N N . PRO A 1 77 ? 4.316 -20.941 5.951 1.00 73.81 77 PRO A N 1
ATOM 607 C CA . PRO A 1 77 ? 3.609 -19.954 5.126 1.00 73.81 77 PRO A CA 1
ATOM 608 C C . PRO A 1 77 ? 3.895 -18.481 5.480 1.00 73.81 77 PRO A C 1
ATOM 610 O O . PRO A 1 77 ? 4.359 -18.159 6.570 1.00 73.81 77 PRO A O 1
ATOM 613 N N . THR A 1 78 ? 3.559 -17.573 4.554 1.00 82.81 78 THR A N 1
ATOM 614 C CA . THR A 1 78 ? 3.454 -16.126 4.818 1.00 82.81 78 THR A CA 1
ATOM 615 C C . THR A 1 78 ? 2.505 -15.883 5.990 1.00 82.81 78 THR A C 1
ATOM 617 O O . THR A 1 78 ? 1.389 -16.410 6.011 1.00 82.81 78 THR A O 1
ATOM 620 N N . ILE A 1 79 ? 2.927 -15.066 6.955 1.00 89.44 79 ILE A N 1
ATOM 621 C CA . ILE A 1 79 ? 2.098 -14.713 8.109 1.00 89.44 79 ILE A CA 1
ATOM 622 C C . ILE A 1 79 ? 1.238 -13.524 7.721 1.00 89.44 79 ILE A C 1
ATOM 624 O O . ILE A 1 79 ? 1.775 -12.490 7.334 1.00 89.44 79 ILE A O 1
ATOM 628 N N . ARG A 1 80 ? -0.082 -13.667 7.854 1.00 93.75 80 ARG A N 1
ATOM 629 C CA . ARG A 1 80 ? -1.067 -12.646 7.497 1.00 93.75 80 ARG A CA 1
ATOM 630 C C . ARG A 1 80 ? -2.077 -12.428 8.611 1.00 93.75 80 ARG A C 1
ATOM 632 O O . ARG A 1 80 ? -2.347 -13.345 9.378 1.00 93.75 80 ARG A O 1
ATOM 639 N N . GLY A 1 81 ? -2.632 -11.228 8.666 1.00 96.12 81 GLY A N 1
ATOM 640 C CA . GLY A 1 81 ? -3.725 -10.868 9.559 1.00 96.12 81 GLY A CA 1
ATOM 641 C C . GLY A 1 81 ? -4.389 -9.581 9.091 1.00 96.12 81 GLY A C 1
ATOM 642 O O . GLY A 1 81 ? -3.755 -8.763 8.423 1.00 96.12 81 GLY A O 1
ATOM 643 N N . ALA A 1 82 ? -5.653 -9.408 9.447 1.00 97.88 82 ALA A N 1
ATOM 644 C CA . ALA A 1 82 ? -6.391 -8.177 9.219 1.00 97.88 82 ALA A CA 1
ATOM 645 C C . ALA A 1 82 ? -7.241 -7.875 10.451 1.00 97.88 82 ALA A C 1
ATOM 647 O O . ALA A 1 82 ? -7.883 -8.771 11.000 1.00 97.88 82 ALA A O 1
ATOM 648 N N . TYR A 1 83 ? -7.191 -6.632 10.915 1.00 98.19 83 TYR A N 1
ATOM 649 C CA . TYR A 1 83 ? -7.751 -6.220 12.193 1.00 98.19 83 TYR A CA 1
ATOM 650 C C . TYR A 1 83 ? -8.527 -4.921 12.021 1.00 98.19 83 TYR A C 1
ATOM 652 O O . TYR A 1 83 ? -7.933 -3.873 11.775 1.00 98.19 83 TYR A O 1
ATOM 660 N N . ILE A 1 84 ? -9.840 -5.015 12.196 1.00 98.12 84 ILE A N 1
ATOM 661 C CA . ILE A 1 84 ? -10.781 -3.908 12.104 1.00 98.12 84 ILE A CA 1
ATOM 662 C C . ILE A 1 84 ? -10.724 -3.063 13.366 1.00 98.12 84 ILE A C 1
ATOM 664 O O . ILE A 1 84 ? -10.781 -3.586 14.487 1.00 98.12 84 ILE A O 1
ATOM 668 N N . ASN A 1 85 ? -10.611 -1.758 13.185 1.00 97.88 85 ASN A N 1
ATOM 669 C CA . ASN A 1 85 ? -10.655 -0.787 14.252 1.00 97.88 85 ASN A CA 1
ATOM 670 C C . ASN A 1 85 ? -12.103 -0.547 14.681 1.00 97.88 85 ASN A C 1
ATOM 672 O O . ASN A 1 85 ? -12.947 -0.135 13.906 1.00 97.88 85 ASN A O 1
ATOM 676 N N . THR A 1 86 ? -12.401 -0.777 15.954 1.00 96.25 86 THR A N 1
ATOM 677 C CA . THR A 1 86 ? -13.763 -0.603 16.496 1.00 96.25 86 THR A CA 1
ATOM 678 C C . THR A 1 86 ? -13.952 0.737 17.214 1.00 96.25 86 THR A C 1
ATOM 680 O O . THR A 1 86 ? -14.959 0.951 17.888 1.00 96.25 86 THR A O 1
ATOM 683 N N . GLY A 1 87 ? -12.939 1.610 17.192 1.00 94.94 87 GLY A N 1
ATOM 684 C CA . GLY A 1 87 ? -12.877 2.835 17.998 1.00 94.94 87 GLY A CA 1
ATOM 685 C C . GLY A 1 87 ? -12.573 2.598 19.485 1.00 94.94 87 GLY A C 1
ATOM 686 O O . GLY A 1 87 ? -12.294 3.547 20.217 1.00 94.94 87 GLY A O 1
ATOM 687 N N . ALA A 1 88 ? -12.583 1.341 19.937 1.00 91.50 88 ALA A N 1
ATOM 688 C CA . ALA A 1 88 ? -12.226 0.929 21.298 1.00 91.50 88 ALA A CA 1
ATOM 689 C C . ALA A 1 88 ? -11.146 -0.170 21.335 1.00 91.50 88 ALA A C 1
ATOM 691 O O . ALA A 1 88 ? -10.752 -0.624 22.411 1.00 91.50 88 ALA A O 1
ATOM 692 N N . GLY A 1 89 ? -10.676 -0.615 20.169 1.00 93.94 89 GLY A N 1
ATOM 693 C CA . GLY A 1 89 ? -9.726 -1.710 20.028 1.00 93.94 89 GLY A CA 1
ATOM 694 C C . GLY A 1 89 ? -9.825 -2.362 18.655 1.00 93.94 89 GLY A C 1
ATOM 695 O O . GLY A 1 89 ? -10.292 -1.744 17.701 1.00 93.94 89 GLY A O 1
ATOM 696 N N . TRP A 1 90 ? -9.417 -3.627 18.578 1.00 97.00 90 TRP A N 1
ATOM 697 C CA . TRP A 1 90 ? -9.213 -4.343 17.322 1.00 97.00 90 TRP A CA 1
ATOM 698 C C . TRP A 1 90 ? -10.020 -5.636 17.277 1.00 97.00 90 TRP A C 1
ATOM 700 O O . TRP A 1 90 ? -10.005 -6.404 18.241 1.00 97.00 90 TRP A O 1
ATOM 710 N N . GLN A 1 91 ? -10.667 -5.898 16.148 1.00 97.50 91 GLN A N 1
ATOM 711 C CA . GLN A 1 91 ? -11.347 -7.154 15.856 1.00 97.50 91 GLN A CA 1
ATOM 712 C C . GLN A 1 91 ? -10.698 -7.810 14.639 1.00 97.50 91 GLN A C 1
ATOM 714 O O . GLN A 1 91 ? -10.671 -7.228 13.564 1.00 97.50 91 GLN A O 1
ATOM 719 N N . GLU A 1 92 ? -10.183 -9.027 14.790 1.00 97.88 92 GLU A N 1
ATOM 720 C CA . GLU A 1 92 ? -9.645 -9.773 13.651 1.00 97.88 92 GLU A CA 1
ATOM 721 C C . GLU A 1 92 ? -10.761 -10.164 12.673 1.00 97.88 92 GLU A C 1
ATOM 723 O O . GLU A 1 92 ? -11.826 -10.631 13.087 1.00 97.88 92 GLU A O 1
ATOM 728 N N . ASP A 1 93 ? -10.510 -9.980 11.378 1.00 97.69 93 ASP A N 1
ATOM 729 C CA . ASP A 1 93 ? -11.456 -10.315 10.321 1.00 97.69 93 ASP A CA 1
ATOM 730 C C . ASP A 1 93 ? -10.748 -10.870 9.084 1.00 97.69 93 ASP A C 1
ATOM 732 O O . ASP A 1 93 ? -10.157 -10.152 8.277 1.00 97.69 93 ASP A O 1
ATOM 736 N N . ASN A 1 94 ? -10.857 -12.185 8.905 1.00 95.75 94 ASN A N 1
ATOM 737 C CA . ASN A 1 94 ? -10.157 -12.881 7.834 1.00 95.75 94 ASN A CA 1
ATOM 738 C C . ASN A 1 94 ? -10.692 -12.581 6.426 1.00 95.75 94 ASN A C 1
ATOM 740 O O . ASN A 1 94 ? -10.047 -12.968 5.451 1.00 95.75 94 ASN A O 1
ATOM 744 N N . ARG A 1 95 ? -11.831 -11.886 6.288 1.00 95.75 95 ARG A N 1
ATOM 745 C CA . ARG A 1 95 ? -12.322 -11.421 4.977 1.00 95.75 95 ARG A CA 1
ATOM 746 C C . ARG A 1 95 ? -11.314 -10.504 4.285 1.00 95.75 95 ARG A C 1
ATOM 748 O O . ARG A 1 95 ? -11.265 -10.459 3.060 1.00 95.75 95 ARG A O 1
ATOM 755 N N . TRP A 1 96 ? -10.493 -9.827 5.080 1.00 97.31 96 TRP A N 1
ATOM 756 C CA . TRP A 1 96 ? -9.548 -8.815 4.633 1.00 97.31 96 TRP A CA 1
ATOM 757 C C . TRP A 1 96 ? -8.096 -9.274 4.621 1.00 97.31 96 TRP A C 1
ATOM 759 O O . TRP A 1 96 ? -7.206 -8.447 4.424 1.00 97.31 96 TRP A O 1
ATOM 769 N N . LEU A 1 97 ? -7.824 -10.572 4.811 1.00 97.06 97 LEU A N 1
ATOM 770 C CA . LEU A 1 97 ? -6.452 -11.076 4.734 1.00 97.06 97 LEU A CA 1
ATOM 771 C C . LEU A 1 97 ? -5.791 -10.606 3.431 1.00 97.06 97 LEU A C 1
ATOM 773 O O . LEU A 1 97 ? -6.373 -10.808 2.362 1.00 97.06 97 LEU A O 1
ATOM 777 N N . PRO A 1 98 ? -4.583 -10.014 3.494 1.00 96.69 98 PRO A N 1
ATOM 778 C CA . PRO A 1 98 ? -3.858 -9.635 2.291 1.00 96.69 98 PRO A CA 1
ATOM 779 C C . PRO A 1 98 ? -3.714 -10.828 1.329 1.00 96.69 98 PRO A C 1
ATOM 781 O O . PRO A 1 98 ? -3.529 -11.958 1.797 1.00 96.69 98 PRO A O 1
ATOM 784 N N . PRO A 1 99 ? -3.767 -10.621 0.004 1.00 95.81 99 PRO A N 1
ATOM 785 C CA . PRO A 1 99 ? -3.507 -11.678 -0.974 1.00 95.81 99 PRO A CA 1
ATOM 786 C C . PRO A 1 99 ? -2.152 -12.372 -0.747 1.00 95.81 99 PRO A C 1
ATOM 788 O O . PRO A 1 99 ? -1.230 -11.780 -0.187 1.00 95.81 99 PRO A O 1
ATOM 791 N N . ASP A 1 100 ? -2.017 -13.635 -1.166 1.00 90.94 100 ASP A N 1
ATOM 792 C CA . ASP A 1 100 ? -0.834 -14.472 -0.871 1.00 90.94 100 ASP A CA 1
ATOM 793 C C . ASP A 1 100 ? 0.496 -13.859 -1.359 1.00 90.94 100 ASP A C 1
ATOM 795 O O . ASP A 1 100 ? 1.540 -14.047 -0.729 1.00 90.94 100 ASP A O 1
ATOM 799 N N . ASP A 1 101 ? 0.467 -13.134 -2.479 1.00 90.31 101 ASP A N 1
ATOM 800 C CA . ASP A 1 101 ? 1.622 -12.480 -3.105 1.00 90.31 101 ASP A CA 1
ATOM 801 C C . ASP A 1 101 ? 1.889 -11.059 -2.578 1.00 90.31 101 ASP A C 1
ATOM 803 O O . ASP A 1 101 ? 2.869 -10.420 -2.985 1.00 90.31 101 ASP A O 1
ATOM 807 N N . ILE A 1 102 ? 1.054 -10.575 -1.655 1.00 93.62 102 ILE A N 1
ATOM 808 C CA . ILE A 1 102 ? 1.240 -9.309 -0.957 1.00 93.62 102 ILE A CA 1
ATOM 809 C C . ILE A 1 102 ? 1.884 -9.579 0.395 1.00 93.62 102 ILE A C 1
ATOM 811 O O . ILE A 1 102 ? 1.295 -10.160 1.302 1.00 93.62 102 ILE A O 1
ATOM 815 N N . SER A 1 103 ? 3.114 -9.107 0.547 1.00 92.19 103 SER A N 1
ATOM 816 C CA . SER A 1 103 ? 3.815 -8.995 1.824 1.00 92.19 103 SER A CA 1
ATOM 817 C C . SER A 1 103 ? 4.219 -7.542 2.004 1.00 92.19 103 SER A C 1
ATOM 819 O O . SER A 1 103 ? 4.637 -6.913 1.043 1.00 92.19 103 SER A O 1
ATOM 821 N N . PHE A 1 104 ? 4.112 -7.003 3.213 1.00 91.62 104 PHE A N 1
ATOM 822 C CA . PHE A 1 104 ? 4.566 -5.648 3.533 1.00 91.62 104 PHE A CA 1
ATOM 823 C C . PHE A 1 104 ? 6.014 -5.640 4.028 1.00 91.62 104 PHE A C 1
ATOM 825 O O . PHE A 1 104 ? 6.671 -4.605 3.970 1.00 91.62 104 PHE A O 1
ATOM 832 N N . GLY A 1 105 ? 6.541 -6.789 4.468 1.00 86.12 105 GLY A N 1
ATOM 833 C CA . GLY A 1 105 ? 7.958 -6.924 4.785 1.00 86.12 105 GLY A CA 1
ATOM 834 C C . GLY A 1 105 ? 8.471 -8.360 4.879 1.00 86.12 105 GLY A C 1
ATOM 835 O O . GLY A 1 105 ? 7.740 -9.324 4.646 1.00 86.12 105 GLY A O 1
ATOM 836 N N . ASN A 1 106 ? 9.755 -8.487 5.206 1.00 81.25 1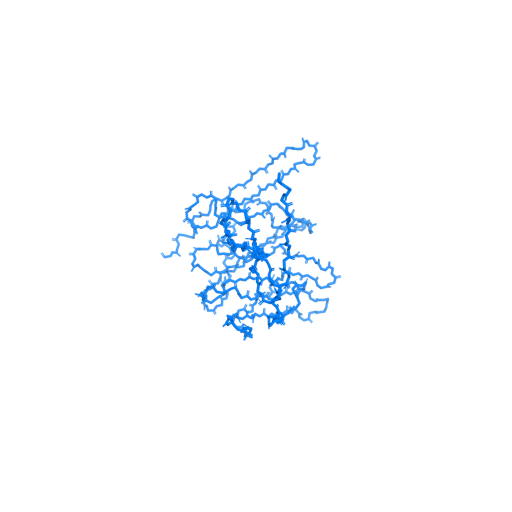06 ASN A N 1
ATOM 837 C CA . ASN A 1 106 ? 10.453 -9.749 5.459 1.00 81.25 106 ASN A CA 1
ATOM 838 C C . ASN A 1 106 ? 11.005 -9.760 6.889 1.00 81.25 106 ASN A C 1
ATOM 840 O O . ASN A 1 106 ? 11.684 -8.809 7.285 1.00 81.25 106 ASN A O 1
ATOM 844 N N . ASP A 1 107 ? 10.758 -10.823 7.651 1.00 73.56 107 ASP A N 1
ATOM 845 C CA . ASP A 1 107 ? 11.193 -10.904 9.051 1.00 73.56 107 ASP A CA 1
ATOM 846 C C . ASP A 1 107 ? 12.684 -11.207 9.254 1.00 73.56 107 ASP A C 1
ATOM 848 O O . ASP A 1 107 ? 13.247 -10.938 10.312 1.00 73.56 107 ASP A O 1
ATOM 852 N N . SER A 1 108 ? 13.361 -11.708 8.229 1.00 72.31 108 SER A N 1
ATOM 853 C CA . SER A 1 108 ? 14.772 -12.073 8.306 1.00 72.31 108 SER A CA 1
ATOM 854 C C . SER A 1 108 ? 15.686 -10.855 8.143 1.00 72.31 108 SER A C 1
ATOM 856 O O . SER A 1 108 ? 16.839 -10.891 8.569 1.00 72.31 108 SER A O 1
ATOM 858 N N . ILE A 1 109 ? 15.192 -9.773 7.524 1.00 68.38 109 ILE A N 1
ATOM 859 C CA . ILE A 1 109 ? 15.989 -8.571 7.215 1.00 68.38 109 ILE A CA 1
ATOM 860 C C . ILE A 1 109 ? 15.265 -7.228 7.438 1.00 68.38 109 ILE A C 1
ATOM 862 O O . ILE A 1 109 ? 15.848 -6.199 7.117 1.00 68.38 109 ILE A O 1
ATOM 866 N N . ILE A 1 110 ? 14.030 -7.215 7.966 1.00 69.00 110 ILE A N 1
ATOM 867 C CA . ILE A 1 110 ? 13.179 -6.014 8.163 1.00 69.00 110 ILE A CA 1
ATOM 868 C C . ILE A 1 110 ? 13.257 -5.078 6.946 1.00 69.00 110 ILE A C 1
ATOM 870 O O . ILE A 1 110 ? 13.716 -3.940 7.021 1.00 69.00 110 ILE A O 1
ATOM 874 N N . SER A 1 111 ? 12.859 -5.594 5.785 1.00 72.56 111 SER A N 1
ATOM 875 C CA . SER A 1 111 ? 12.857 -4.837 4.530 1.00 72.56 111 SER A CA 1
ATOM 876 C C . SER A 1 111 ? 11.429 -4.742 3.994 1.00 72.56 111 SER A C 1
ATOM 878 O O . SER A 1 111 ? 10.744 -5.770 4.007 1.00 72.56 111 SER A O 1
ATOM 880 N N . PRO A 1 112 ? 10.958 -3.551 3.573 1.00 79.94 112 PRO A N 1
ATOM 881 C CA . PRO A 1 112 ? 9.640 -3.393 2.972 1.00 79.94 112 PRO A CA 1
ATOM 882 C C . PRO A 1 112 ? 9.597 -4.040 1.583 1.00 79.94 112 PRO A C 1
ATOM 884 O O . PRO A 1 112 ? 10.618 -4.131 0.913 1.00 79.94 112 PRO A O 1
ATOM 887 N N . TYR A 1 113 ? 8.410 -4.436 1.125 1.00 85.25 113 TYR A N 1
ATOM 888 C CA . TYR A 1 113 ? 8.209 -5.111 -0.172 1.00 85.25 113 TYR A CA 1
ATOM 889 C C . TYR A 1 113 ? 7.564 -4.220 -1.248 1.00 85.25 113 TYR A C 1
ATOM 891 O O . TYR A 1 113 ? 6.909 -4.704 -2.170 1.00 85.25 113 TYR A O 1
ATOM 899 N N . GLY A 1 114 ? 7.745 -2.900 -1.136 1.00 91.50 114 GLY A N 1
ATOM 900 C CA . GLY A 1 114 ? 7.229 -1.948 -2.121 1.00 91.50 114 GLY A CA 1
ATOM 901 C C . GLY A 1 114 ? 5.709 -2.004 -2.265 1.00 91.50 114 GLY A C 1
ATOM 902 O O . GLY A 1 114 ? 5.207 -1.957 -3.384 1.00 91.50 114 GLY A O 1
ATOM 903 N N . VAL A 1 115 ? 4.995 -2.159 -1.148 1.00 94.62 115 VAL A N 1
ATOM 904 C CA . VAL A 1 115 ? 3.530 -2.185 -1.101 1.00 94.62 115 VAL A CA 1
ATOM 905 C C . VAL A 1 115 ? 3.024 -0.935 -0.397 1.00 94.62 115 VAL A C 1
ATOM 907 O O . VAL A 1 115 ? 3.560 -0.558 0.646 1.00 94.62 115 VAL A O 1
ATOM 910 N N . VAL A 1 116 ? 1.981 -0.325 -0.947 1.00 95.69 116 VAL A N 1
ATOM 911 C CA . VAL A 1 116 ? 1.230 0.765 -0.319 1.00 95.69 116 VAL A CA 1
ATOM 912 C C . VAL A 1 116 ? -0.249 0.401 -0.240 1.00 95.69 116 VAL A C 1
ATOM 914 O O . VAL A 1 116 ? -0.756 -0.314 -1.106 1.00 95.69 116 VAL A O 1
ATOM 917 N N . ALA A 1 117 ? -0.907 0.892 0.810 1.00 97.31 117 ALA A N 1
ATOM 918 C CA . ALA A 1 117 ? -2.358 0.937 0.904 1.00 97.31 117 ALA A CA 1
ATOM 919 C C . ALA A 1 117 ? -2.816 2.333 0.462 1.00 97.31 117 ALA A C 1
ATOM 921 O O . ALA A 1 117 ? -2.339 3.327 1.017 1.00 97.31 117 ALA A O 1
ATOM 922 N N . VAL A 1 118 ? -3.653 2.412 -0.569 1.00 97.31 118 VAL A N 1
ATOM 923 C CA . VAL A 1 118 ? -4.086 3.678 -1.171 1.00 97.31 118 VAL A CA 1
ATOM 924 C C . VAL A 1 118 ? -5.424 3.492 -1.875 1.00 97.31 118 VAL A C 1
ATOM 926 O O . VAL A 1 118 ? -5.606 2.483 -2.535 1.00 97.31 118 VAL A O 1
ATOM 929 N N . ASP A 1 119 ? -6.339 4.445 -1.738 1.00 97.19 119 ASP A N 1
ATOM 930 C CA . ASP A 1 119 ? -7.605 4.462 -2.480 1.00 97.19 119 ASP A CA 1
ATOM 931 C C . ASP A 1 119 ? -7.333 4.856 -3.941 1.00 97.19 119 ASP A C 1
ATOM 933 O O . ASP A 1 119 ? -7.038 6.016 -4.245 1.00 97.19 119 ASP A O 1
ATOM 937 N N . LEU A 1 120 ? -7.288 3.860 -4.827 1.00 96.25 120 LEU A N 1
ATOM 938 C CA . LEU A 1 120 ? -6.856 4.020 -6.212 1.00 96.25 120 LEU A CA 1
ATOM 939 C C . LEU A 1 120 ? -8.029 4.374 -7.133 1.00 96.25 120 LEU A C 1
ATOM 941 O O . LEU A 1 120 ? -7.830 5.063 -8.137 1.00 96.25 120 LEU A O 1
ATOM 945 N N . ASN A 1 121 ? -9.233 3.906 -6.807 1.00 96.12 121 ASN A N 1
ATOM 946 C CA . ASN A 1 121 ? -10.458 4.153 -7.569 1.00 96.12 121 ASN A CA 1
ATOM 947 C C . ASN A 1 121 ? -11.332 5.283 -6.997 1.00 96.12 121 ASN A C 1
ATOM 949 O O . ASN A 1 121 ? -12.249 5.711 -7.688 1.00 96.12 121 ASN A O 1
ATOM 953 N N . GLY A 1 122 ? -11.027 5.810 -5.813 1.00 95.31 122 GLY A N 1
ATOM 954 C CA . GLY A 1 122 ? -11.756 6.917 -5.193 1.00 95.31 122 GLY A CA 1
ATOM 955 C C . GLY A 1 122 ? -13.052 6.494 -4.498 1.00 95.31 122 GLY A C 1
ATOM 956 O O . GLY A 1 122 ? -13.939 7.333 -4.317 1.00 95.31 122 GLY A O 1
ATOM 957 N N . ASP A 1 123 ? -13.204 5.216 -4.136 1.00 96.12 123 ASP A N 1
ATOM 958 C CA . ASP A 1 123 ? -14.424 4.707 -3.493 1.00 96.12 123 ASP A CA 1
ATOM 959 C C . ASP A 1 123 ? -14.433 4.875 -1.962 1.00 96.12 123 ASP A C 1
ATOM 961 O O . ASP A 1 123 ? -15.431 4.578 -1.294 1.00 96.12 123 ASP A O 1
ATOM 965 N N . GLY A 1 124 ? -13.349 5.421 -1.408 1.00 96.00 124 GLY A N 1
ATOM 966 C CA . GLY A 1 124 ? -13.148 5.630 0.016 1.00 96.00 124 GLY A CA 1
ATOM 967 C C . GLY A 1 124 ? -12.537 4.430 0.736 1.00 96.00 124 GLY A C 1
ATOM 968 O O . GLY A 1 124 ? -12.300 4.532 1.939 1.00 96.00 124 GLY A O 1
ATOM 969 N N . LEU A 1 125 ? -12.265 3.319 0.048 1.00 97.94 125 LEU A N 1
ATOM 970 C CA . LEU A 1 125 ? -11.604 2.140 0.595 1.00 97.94 125 LEU A CA 1
ATOM 971 C C . LEU A 1 125 ? -10.151 2.076 0.120 1.00 97.94 125 LEU A C 1
ATOM 973 O O . LEU A 1 125 ? -9.794 2.436 -0.993 1.00 97.94 125 LEU A O 1
ATOM 977 N N . SER A 1 126 ? -9.257 1.608 0.985 1.00 98.38 126 SER A N 1
ATOM 978 C CA . SER A 1 126 ? -7.850 1.451 0.620 1.00 98.38 126 SER A CA 1
ATOM 979 C C . SER A 1 126 ? -7.621 0.190 -0.210 1.00 98.38 126 SER A C 1
ATOM 981 O O . SER A 1 126 ? -7.860 -0.923 0.263 1.00 98.38 126 SER A O 1
ATOM 983 N N . ASP A 1 127 ? -7.035 0.365 -1.389 1.00 98.25 127 ASP A N 1
ATOM 984 C CA . ASP A 1 127 ? -6.544 -0.698 -2.262 1.00 98.25 127 ASP A CA 1
ATOM 985 C C . ASP A 1 127 ? -5.091 -1.058 -1.952 1.00 98.25 127 ASP A C 1
ATOM 987 O O . ASP A 1 127 ? -4.372 -0.322 -1.274 1.00 98.25 127 ASP A O 1
ATOM 991 N N . LEU A 1 128 ? -4.619 -2.191 -2.476 1.00 98.12 128 LEU A N 1
ATOM 992 C CA . LEU A 1 128 ? -3.228 -2.618 -2.331 1.00 98.12 128 LEU A CA 1
ATOM 993 C C . LEU A 1 128 ? -2.495 -2.533 -3.661 1.00 98.12 128 LEU A C 1
ATOM 995 O O . LEU A 1 128 ? -2.820 -3.242 -4.615 1.00 98.12 128 LEU A O 1
ATOM 999 N N . VAL A 1 129 ? -1.436 -1.727 -3.685 1.00 97.31 129 VAL A N 1
ATOM 1000 C CA . VAL A 1 129 ? -0.540 -1.602 -4.835 1.00 97.31 129 VAL A CA 1
ATOM 1001 C C . VAL A 1 129 ? 0.848 -2.066 -4.438 1.00 97.31 129 VAL A C 1
ATOM 1003 O O . VAL A 1 129 ? 1.494 -1.479 -3.571 1.00 97.31 129 VAL A O 1
ATOM 1006 N N . ARG A 1 130 ? 1.334 -3.108 -5.108 1.00 95.69 130 ARG A N 1
ATOM 1007 C CA . ARG A 1 130 ? 2.719 -3.568 -5.043 1.00 95.69 130 ARG A CA 1
ATOM 1008 C C . ARG A 1 130 ? 3.453 -3.143 -6.300 1.00 95.69 130 ARG A C 1
ATOM 1010 O O . ARG A 1 130 ? 2.990 -3.409 -7.407 1.00 95.69 130 ARG A O 1
ATOM 1017 N N . SER A 1 131 ? 4.639 -2.563 -6.143 1.00 95.56 131 SER A N 1
ATOM 1018 C CA . SER A 1 131 ? 5.572 -2.382 -7.248 1.00 95.56 131 SER A CA 1
ATOM 1019 C C . SER A 1 131 ? 7.016 -2.453 -6.777 1.00 95.56 131 SER A C 1
ATOM 1021 O O . SER A 1 131 ? 7.493 -1.599 -6.029 1.00 95.56 131 SER A O 1
ATOM 1023 N N . GLU A 1 132 ? 7.719 -3.464 -7.272 1.00 93.56 132 GLU A N 1
ATOM 1024 C CA . GLU A 1 132 ? 9.104 -3.755 -6.927 1.00 93.56 132 GLU A CA 1
ATOM 1025 C C . GLU A 1 132 ? 9.905 -3.989 -8.208 1.00 93.56 132 GLU A C 1
ATOM 1027 O O . GLU A 1 132 ? 9.465 -4.718 -9.097 1.00 93.56 132 GLU A O 1
ATOM 1032 N N . ARG A 1 133 ? 11.074 -3.362 -8.326 1.00 92.25 133 ARG A N 1
ATOM 1033 C CA . ARG A 1 133 ? 11.994 -3.560 -9.449 1.00 92.25 133 ARG A CA 1
ATOM 1034 C C . ARG A 1 133 ? 13.327 -4.068 -8.940 1.00 92.25 133 ARG A C 1
ATOM 1036 O O . ARG A 1 133 ? 14.021 -3.356 -8.221 1.00 92.25 133 ARG A O 1
ATOM 1043 N N . ASP A 1 134 ? 13.732 -5.219 -9.447 1.00 89.81 134 ASP A N 1
ATOM 1044 C CA . ASP A 1 134 ? 15.055 -5.796 -9.233 1.00 89.81 134 ASP A CA 1
ATOM 1045 C C . ASP A 1 134 ? 15.733 -6.096 -10.580 1.00 89.81 134 ASP A C 1
ATOM 1047 O O . ASP A 1 134 ? 15.237 -5.740 -11.652 1.00 89.81 134 ASP A O 1
ATOM 1051 N N . GLU A 1 135 ? 16.898 -6.745 -10.547 1.00 87.44 135 GLU A N 1
ATOM 1052 C CA . GLU A 1 135 ? 17.632 -7.158 -11.753 1.00 87.44 135 GLU A CA 1
ATOM 1053 C C . GLU A 1 135 ? 16.816 -8.096 -12.655 1.00 87.44 135 GLU A C 1
ATOM 1055 O O . GLU A 1 135 ? 16.978 -8.072 -13.872 1.00 87.44 135 GLU A O 1
ATOM 1060 N N . GLY A 1 136 ? 15.907 -8.880 -12.065 1.00 85.81 136 GLY A N 1
ATOM 1061 C CA . GLY A 1 136 ? 15.021 -9.802 -12.779 1.00 85.81 136 GLY A CA 1
ATOM 1062 C C . GLY A 1 136 ? 13.818 -9.145 -13.464 1.00 85.81 136 GLY A C 1
ATOM 1063 O O . GLY A 1 136 ? 13.081 -9.839 -14.159 1.00 85.81 136 GLY A O 1
ATOM 1064 N N . GLY A 1 137 ? 13.605 -7.836 -13.284 1.00 90.44 137 GLY A N 1
ATOM 1065 C CA . GLY A 1 137 ? 12.481 -7.102 -13.864 1.00 90.44 137 GLY A CA 1
ATOM 1066 C C . GLY A 1 137 ? 11.621 -6.389 -12.824 1.00 90.44 137 GLY A C 1
ATOM 1067 O O . GLY A 1 137 ? 12.049 -6.145 -11.697 1.00 90.44 137 GLY A O 1
ATOM 1068 N N . VAL A 1 138 ? 10.407 -6.016 -13.234 1.00 92.06 138 VAL A N 1
ATOM 1069 C CA . VAL A 1 138 ? 9.421 -5.348 -12.375 1.00 92.06 138 VAL A CA 1
ATOM 1070 C C . VAL A 1 138 ? 8.311 -6.325 -12.033 1.00 92.06 138 VAL A C 1
ATOM 1072 O O . VAL A 1 138 ? 7.738 -6.944 -12.926 1.00 92.06 138 VAL A O 1
ATOM 1075 N N . ILE A 1 139 ? 7.985 -6.417 -10.751 1.00 92.50 139 ILE A N 1
ATOM 1076 C CA . ILE A 1 139 ? 6.793 -7.084 -10.244 1.00 92.50 139 ILE A CA 1
ATOM 1077 C C . ILE A 1 139 ? 5.783 -5.997 -9.899 1.00 92.50 139 ILE A C 1
ATOM 1079 O O . ILE A 1 139 ? 6.116 -5.040 -9.195 1.00 92.50 139 ILE A O 1
ATOM 1083 N N . ARG A 1 140 ? 4.552 -6.147 -10.389 1.00 94.94 140 ARG A N 1
ATOM 1084 C CA . ARG A 1 140 ? 3.417 -5.319 -9.988 1.00 94.94 140 ARG A CA 1
ATOM 1085 C C . ARG A 1 140 ? 2.233 -6.202 -9.653 1.00 94.94 140 ARG A C 1
ATOM 1087 O O . ARG A 1 140 ? 1.977 -7.154 -10.381 1.00 94.94 140 ARG A O 1
ATOM 1094 N N . SER A 1 141 ? 1.534 -5.839 -8.590 1.00 96.81 141 SER A N 1
ATOM 1095 C CA . SER A 1 141 ? 0.240 -6.416 -8.244 1.00 96.81 141 SER A CA 1
ATOM 1096 C C . SER A 1 141 ? -0.670 -5.279 -7.802 1.00 96.81 141 SER A C 1
ATOM 1098 O O . SER A 1 141 ? -0.240 -4.427 -7.023 1.00 96.81 141 SER A O 1
ATOM 1100 N N . VAL A 1 142 ? -1.905 -5.262 -8.289 1.00 97.62 142 VAL A N 1
ATOM 1101 C CA . VAL A 1 142 ? -2.944 -4.332 -7.839 1.00 97.62 142 VAL A CA 1
ATOM 1102 C C . VAL A 1 142 ? -4.155 -5.142 -7.411 1.00 97.62 142 VAL A C 1
ATOM 1104 O O . VAL A 1 142 ? -4.631 -6.009 -8.150 1.00 97.62 142 VAL A O 1
ATOM 1107 N N . TYR A 1 143 ? -4.625 -4.870 -6.201 1.00 98.44 143 TYR A N 1
ATOM 1108 C CA . TYR A 1 143 ? -5.813 -5.483 -5.638 1.00 98.44 143 TYR A CA 1
ATOM 1109 C C . TYR A 1 143 ? -6.755 -4.400 -5.149 1.00 98.44 143 TYR A C 1
ATOM 1111 O O . TYR A 1 143 ? -6.423 -3.704 -4.191 1.00 98.44 143 TYR A O 1
ATOM 1119 N N . LEU A 1 144 ? -7.926 -4.303 -5.779 1.00 97.94 144 LEU A N 1
ATOM 1120 C CA . LEU A 1 144 ? -8.972 -3.418 -5.289 1.00 97.94 144 LEU A CA 1
ATOM 1121 C C . LEU A 1 144 ? -9.659 -4.023 -4.071 1.00 97.94 144 LEU A C 1
ATOM 1123 O O . LEU A 1 144 ? -9.969 -5.224 -4.055 1.00 97.94 144 LEU A O 1
ATOM 1127 N N . ASN A 1 145 ? -9.920 -3.181 -3.084 1.00 98.25 145 ASN A N 1
ATOM 1128 C CA . ASN A 1 145 ? -10.872 -3.458 -2.032 1.00 98.25 145 ASN A CA 1
ATOM 1129 C C . ASN A 1 145 ? -12.293 -3.304 -2.602 1.00 98.25 145 ASN A C 1
ATOM 1131 O O . ASN A 1 145 ? -12.607 -2.346 -3.285 1.00 98.25 145 ASN A O 1
ATOM 1135 N N . THR A 1 146 ? -13.166 -4.283 -2.359 1.00 96.88 146 THR A N 1
ATOM 1136 C CA . THR A 1 146 ? -14.549 -4.284 -2.876 1.00 96.88 146 THR A CA 1
ATOM 1137 C C . THR A 1 146 ? -15.617 -4.064 -1.801 1.00 96.88 146 THR A C 1
ATOM 1139 O O . THR A 1 146 ? -16.798 -4.310 -2.045 1.00 96.88 146 THR A O 1
ATOM 1142 N N . GLY A 1 147 ? -15.230 -3.747 -0.564 1.00 95.94 147 GLY A N 1
ATOM 1143 C CA . GLY A 1 147 ? -16.120 -3.796 0.606 1.00 95.94 147 GLY A CA 1
ATOM 1144 C C . GLY A 1 147 ? -16.422 -5.225 1.101 1.00 95.94 147 GLY A C 1
ATOM 1145 O O . GLY A 1 147 ? -16.974 -5.413 2.186 1.00 95.94 147 GLY A O 1
ATOM 1146 N N . ALA A 1 148 ? -16.030 -6.253 0.338 1.00 94.94 148 ALA A N 1
ATOM 1147 C CA . ALA A 1 148 ? -16.245 -7.668 0.653 1.00 94.94 148 ALA A CA 1
ATOM 1148 C C . ALA A 1 148 ? -14.971 -8.533 0.563 1.00 94.94 148 ALA A C 1
ATOM 1150 O O . ALA A 1 148 ? -15.052 -9.757 0.693 1.00 94.94 148 ALA A O 1
ATOM 1151 N N . GLY A 1 149 ? -13.811 -7.912 0.338 1.00 96.12 149 GLY A N 1
ATOM 1152 C CA . GLY A 1 149 ? -12.524 -8.572 0.126 1.00 96.12 149 GLY A CA 1
ATOM 1153 C C . GLY A 1 149 ? -11.770 -8.000 -1.075 1.00 96.12 149 GLY A C 1
ATOM 1154 O O . GLY A 1 149 ? -12.129 -6.950 -1.613 1.00 96.12 149 GLY A O 1
ATOM 1155 N N . TRP A 1 150 ? -10.732 -8.718 -1.503 1.00 98.06 150 TRP A N 1
ATOM 1156 C CA . TRP A 1 150 ? -9.793 -8.277 -2.537 1.00 98.06 150 TRP A CA 1
ATOM 1157 C C . TRP A 1 150 ? -10.135 -8.823 -3.925 1.00 98.06 150 TRP A C 1
ATOM 1159 O O . TRP A 1 150 ? -10.345 -10.026 -4.097 1.00 98.06 150 TRP A O 1
ATOM 1169 N N . LYS A 1 151 ? -10.089 -7.960 -4.940 1.00 97.62 151 LYS A N 1
ATOM 1170 C CA . LYS A 1 151 ? -10.155 -8.341 -6.356 1.00 97.62 151 LYS A CA 1
ATOM 1171 C C . LYS A 1 151 ? -8.825 -8.026 -7.032 1.00 97.62 151 LYS A C 1
ATOM 1173 O O . LYS A 1 151 ? -8.410 -6.876 -7.036 1.00 97.62 151 LYS A O 1
ATOM 1178 N N . ASN A 1 152 ? -8.178 -9.023 -7.639 1.00 97.88 152 ASN A N 1
ATOM 1179 C CA . ASN A 1 152 ? -6.989 -8.776 -8.460 1.00 97.88 152 ASN A CA 1
ATOM 1180 C C . ASN A 1 152 ? -7.393 -8.021 -9.733 1.00 97.88 152 ASN A C 1
ATOM 1182 O O . ASN A 1 152 ? -8.232 -8.504 -10.494 1.00 97.88 152 ASN A O 1
ATOM 1186 N N . THR A 1 153 ? -6.799 -6.852 -9.936 1.00 97.06 153 THR A N 1
ATOM 1187 C CA . THR A 1 153 ? -7.039 -5.948 -11.071 1.00 97.06 153 THR A CA 1
ATOM 1188 C C . THR A 1 153 ? -5.720 -5.460 -11.677 1.00 97.06 153 THR A C 1
ATOM 1190 O O . THR A 1 153 ? -5.609 -4.360 -12.225 1.00 97.06 153 THR A O 1
ATOM 1193 N N . THR A 1 154 ? -4.672 -6.274 -11.522 1.00 96.19 154 THR A N 1
ATOM 1194 C CA . THR A 1 154 ? -3.307 -5.922 -11.919 1.00 96.19 154 THR A CA 1
ATOM 1195 C C . THR A 1 154 ? -3.240 -5.540 -13.392 1.00 96.19 154 THR A C 1
ATOM 1197 O O . THR A 1 154 ? -2.707 -4.483 -13.714 1.00 96.19 154 THR A O 1
ATOM 1200 N N . ASP A 1 155 ? -3.808 -6.356 -14.280 1.00 94.44 155 ASP A N 1
ATOM 1201 C CA . ASP A 1 155 ? -3.725 -6.141 -15.727 1.00 94.44 155 ASP A CA 1
ATOM 1202 C C . ASP A 1 155 ? -4.410 -4.844 -16.170 1.00 94.44 155 ASP A C 1
ATOM 1204 O O . ASP A 1 155 ? -4.015 -4.244 -17.170 1.00 94.44 155 ASP A O 1
ATOM 1208 N N . GLU A 1 156 ? -5.440 -4.396 -15.454 1.00 93.81 156 GLU A N 1
ATOM 1209 C CA . GLU A 1 156 ? -6.119 -3.135 -15.719 1.00 93.81 156 GLU A CA 1
ATOM 1210 C C . GLU A 1 156 ? -5.286 -1.937 -15.264 1.00 93.81 156 GLU A C 1
ATOM 1212 O O . GLU A 1 156 ? -5.029 -1.039 -16.067 1.00 93.81 156 GLU A O 1
ATOM 1217 N N . TRP A 1 157 ? -4.830 -1.940 -14.012 1.00 94.06 157 TRP A N 1
ATOM 1218 C CA . TRP A 1 157 ? -4.230 -0.762 -13.376 1.00 94.06 157 TRP A CA 1
ATOM 1219 C C . TRP A 1 157 ? -2.749 -0.543 -13.690 1.00 94.06 157 TRP A C 1
ATOM 1221 O O . TRP A 1 157 ? -2.222 0.541 -13.450 1.00 94.06 157 TRP A O 1
ATOM 1231 N N . VAL A 1 158 ? -2.054 -1.532 -14.257 1.00 93.25 158 VAL A N 1
ATOM 1232 C CA . VAL A 1 158 ? -0.654 -1.355 -14.686 1.00 93.25 158 VAL A CA 1
ATOM 1233 C C . VAL A 1 158 ? -0.519 -0.842 -16.123 1.00 93.25 158 VAL A C 1
ATOM 1235 O O . VAL A 1 158 ? 0.597 -0.550 -16.562 1.00 93.25 158 VAL A O 1
ATOM 1238 N N . LYS A 1 159 ? -1.621 -0.722 -16.877 1.00 91.81 159 LYS A N 1
ATOM 1239 C CA . LYS A 1 159 ? -1.604 -0.199 -18.253 1.00 91.81 159 LYS A CA 1
ATOM 1240 C C . LYS A 1 159 ? -1.146 1.259 -18.266 1.00 91.81 159 LYS A C 1
ATOM 1242 O O . LYS A 1 159 ? -1.726 2.105 -17.601 1.00 91.81 159 LYS A O 1
ATOM 1247 N N . GLY A 1 160 ? -0.106 1.550 -19.048 1.00 88.25 160 GLY A N 1
ATOM 1248 C CA . GLY A 1 160 ? 0.488 2.890 -19.140 1.00 88.25 160 GLY A CA 1
ATOM 1249 C C . GLY A 1 160 ? 1.407 3.263 -17.970 1.00 88.25 160 GLY A C 1
ATOM 1250 O O . GLY A 1 160 ? 2.005 4.338 -17.985 1.00 88.25 160 GLY A O 1
ATOM 1251 N N . TRP A 1 161 ? 1.580 2.386 -16.973 1.00 91.56 161 TRP A N 1
ATOM 1252 C CA . TRP A 1 161 ? 2.568 2.574 -15.913 1.00 91.56 161 TRP A CA 1
ATOM 1253 C C . TRP A 1 161 ? 3.952 2.090 -16.376 1.00 91.56 161 TRP A C 1
ATOM 1255 O O . TRP A 1 161 ? 4.442 1.014 -16.018 1.00 91.56 161 TRP A O 1
ATOM 1265 N N . ASP A 1 162 ? 4.629 2.920 -17.162 1.00 85.62 162 ASP A N 1
ATOM 1266 C CA . ASP A 1 162 ? 5.832 2.493 -17.888 1.00 85.62 162 ASP A CA 1
ATOM 1267 C C . ASP A 1 162 ? 7.145 2.679 -17.107 1.00 85.62 162 ASP A C 1
ATOM 1269 O O . ASP A 1 162 ? 8.156 2.044 -17.415 1.00 85.62 162 ASP A O 1
ATOM 1273 N N . SER A 1 163 ? 7.158 3.507 -16.057 1.00 86.56 163 SER A N 1
ATOM 1274 C CA . SER A 1 163 ? 8.378 3.816 -15.298 1.00 86.56 163 SER A CA 1
ATOM 1275 C C . SER A 1 163 ? 8.173 3.814 -13.786 1.00 86.56 163 SER A C 1
ATOM 1277 O O . SER A 1 163 ? 7.101 4.127 -13.273 1.00 86.56 163 SER A O 1
ATOM 1279 N N . GLY A 1 164 ? 9.251 3.490 -13.073 1.00 89.62 164 GLY A N 1
ATOM 1280 C CA . GLY A 1 164 ? 9.295 3.450 -11.617 1.00 89.62 164 GLY A CA 1
ATOM 1281 C C . GLY A 1 164 ? 8.774 2.183 -10.973 1.00 89.62 164 GLY A C 1
ATOM 1282 O O . GLY A 1 164 ? 8.053 1.388 -11.583 1.00 89.62 164 GLY A O 1
ATOM 1283 N N . ALA A 1 165 ? 9.159 2.049 -9.713 1.00 94.88 165 ALA A N 1
ATOM 1284 C CA . ALA A 1 165 ? 8.570 1.155 -8.739 1.00 94.88 165 ALA A CA 1
ATOM 1285 C C . ALA A 1 165 ? 8.549 1.856 -7.373 1.00 94.88 165 ALA A C 1
ATOM 1287 O O . ALA A 1 165 ? 9.258 2.842 -7.167 1.00 94.88 165 ALA A O 1
ATOM 1288 N N . ILE A 1 166 ? 7.741 1.354 -6.441 1.00 95.44 166 ILE A N 1
ATOM 1289 C CA . ILE A 1 166 ? 7.741 1.840 -5.052 1.00 95.44 166 ILE A CA 1
ATOM 1290 C C . ILE A 1 166 ? 9.093 1.511 -4.414 1.00 95.44 166 ILE A C 1
ATOM 1292 O O . ILE A 1 166 ? 9.693 2.342 -3.732 1.00 95.44 166 ILE A O 1
ATOM 1296 N N . LEU A 1 167 ? 9.596 0.309 -4.693 1.00 93.81 167 LEU A N 1
ATOM 1297 C CA . LEU A 1 167 ? 10.901 -0.159 -4.257 1.00 93.81 167 LEU A CA 1
ATOM 1298 C C . LEU A 1 167 ? 11.739 -0.562 -5.474 1.00 93.81 167 LEU A C 1
ATOM 1300 O O . LEU A 1 167 ? 11.306 -1.371 -6.292 1.00 93.81 167 LEU A O 1
ATOM 1304 N N . GLU A 1 168 ? 12.948 -0.026 -5.594 1.00 92.12 168 GLU A N 1
ATOM 1305 C CA . GLU A 1 168 ? 13.910 -0.404 -6.632 1.00 92.12 168 GLU A CA 1
ATOM 1306 C C . GLU A 1 168 ? 15.182 -0.928 -5.963 1.00 92.12 168 GLU A C 1
ATOM 1308 O O . GLU A 1 168 ? 15.807 -0.209 -5.190 1.00 92.12 168 GLU A O 1
ATOM 1313 N N . ARG A 1 169 ? 15.583 -2.177 -6.231 1.00 89.56 169 ARG A N 1
ATOM 1314 C CA . ARG A 1 169 ? 16.773 -2.813 -5.635 1.00 89.56 169 ARG A CA 1
ATOM 1315 C C . ARG A 1 169 ? 16.827 -2.670 -4.111 1.00 89.56 169 ARG A C 1
ATOM 1317 O O . ARG A 1 169 ? 17.871 -2.354 -3.539 1.00 89.56 169 ARG A O 1
ATOM 1324 N N . ARG A 1 170 ? 15.684 -2.901 -3.456 1.00 86.38 170 ARG A N 1
ATOM 1325 C CA . ARG A 1 170 ? 15.488 -2.804 -1.995 1.00 86.38 170 ARG A CA 1
ATOM 1326 C C . ARG A 1 170 ? 15.694 -1.417 -1.379 1.00 86.38 170 ARG A C 1
ATOM 1328 O O . ARG A 1 170 ? 15.828 -1.308 -0.161 1.00 86.38 170 ARG A O 1
ATOM 1335 N N . VAL A 1 171 ? 15.689 -0.363 -2.187 1.00 89.50 171 VAL A N 1
ATOM 1336 C CA . VAL A 1 171 ? 15.654 1.027 -1.717 1.00 89.50 171 VAL A CA 1
ATOM 1337 C C . VAL A 1 171 ? 14.432 1.745 -2.281 1.00 89.50 171 VAL A C 1
ATOM 1339 O O . VAL A 1 171 ? 13.792 1.259 -3.210 1.00 89.50 171 VAL A O 1
ATOM 1342 N N . ASP A 1 172 ? 14.081 2.886 -1.695 1.00 91.88 172 ASP A N 1
ATOM 1343 C CA . ASP A 1 172 ? 12.969 3.721 -2.161 1.00 91.88 172 ASP A CA 1
ATOM 1344 C C . ASP A 1 172 ? 13.149 4.085 -3.645 1.00 91.88 172 ASP A C 1
ATOM 1346 O O . ASP A 1 172 ? 14.163 4.668 -4.034 1.00 91.88 172 ASP A O 1
ATOM 1350 N N . GLY A 1 173 ? 12.169 3.718 -4.473 1.00 93.19 173 GLY A N 1
ATOM 1351 C CA . GLY A 1 173 ? 12.186 3.952 -5.918 1.00 93.19 173 GLY A CA 1
ATOM 1352 C C . GLY A 1 173 ? 11.772 5.365 -6.339 1.00 93.19 173 GLY A C 1
ATOM 1353 O O . GLY A 1 173 ? 11.721 5.664 -7.536 1.00 93.19 173 GLY A O 1
ATOM 1354 N N . GLY A 1 174 ? 11.452 6.233 -5.375 1.00 94.19 174 GLY A N 1
ATOM 1355 C CA . GLY A 1 174 ? 11.071 7.624 -5.607 1.00 94.19 174 GLY A CA 1
ATOM 1356 C C . GLY A 1 174 ? 9.645 7.807 -6.125 1.00 94.19 174 GLY A C 1
ATOM 1357 O O . GLY A 1 174 ? 9.318 8.904 -6.573 1.00 94.19 174 GLY A O 1
ATOM 1358 N N . LEU A 1 175 ? 8.815 6.758 -6.089 1.00 96.06 175 LEU A N 1
ATOM 1359 C CA . LEU A 1 175 ? 7.406 6.783 -6.482 1.00 96.06 175 LEU A CA 1
ATOM 1360 C C . LEU A 1 175 ? 6.505 7.097 -5.280 1.00 96.06 175 LEU A C 1
ATOM 1362 O O . LEU A 1 175 ? 6.697 6.549 -4.192 1.00 96.06 175 LEU A O 1
ATOM 1366 N N . ARG A 1 176 ? 5.517 7.968 -5.477 1.00 96.12 176 ARG A N 1
ATOM 1367 C CA . ARG A 1 176 ? 4.479 8.327 -4.504 1.00 96.12 176 ARG A CA 1
ATOM 1368 C C . ARG A 1 176 ? 3.113 8.321 -5.171 1.00 96.12 176 ARG A C 1
ATOM 1370 O O . ARG A 1 176 ? 3.018 8.549 -6.376 1.00 96.12 176 ARG A O 1
ATOM 1377 N N . PHE A 1 177 ? 2.097 8.108 -4.347 1.00 96.69 177 PHE A N 1
ATOM 1378 C CA . PHE A 1 177 ? 0.693 8.189 -4.713 1.00 96.69 177 PHE A CA 1
ATOM 1379 C C . PHE A 1 177 ? 0.087 9.371 -3.963 1.00 96.69 177 PHE A C 1
ATOM 1381 O O . PHE A 1 177 ? 0.206 9.433 -2.739 1.00 96.69 177 PHE A O 1
ATOM 1388 N N . GLN A 1 178 ? -0.468 10.335 -4.687 1.00 96.94 178 GLN A N 1
ATOM 1389 C CA . GLN A 1 178 ? -1.129 11.508 -4.124 1.00 96.94 178 GLN A CA 1
ATOM 1390 C C . GLN A 1 178 ? -2.035 12.114 -5.192 1.00 96.94 178 GLN A C 1
ATOM 1392 O O . GLN A 1 178 ? -1.618 12.175 -6.336 1.00 96.94 178 GLN A O 1
ATOM 1397 N N . ASP A 1 179 ? -3.221 12.602 -4.836 1.00 97.19 179 ASP A N 1
ATOM 1398 C CA . ASP A 1 179 ? -4.004 13.470 -5.729 1.00 97.19 179 ASP A CA 1
ATOM 1399 C C . ASP A 1 179 ? -3.224 14.779 -5.980 1.00 97.19 179 ASP A C 1
ATOM 1401 O O . ASP A 1 179 ? -2.982 15.555 -5.046 1.00 97.19 179 ASP A O 1
ATOM 1405 N N . LEU A 1 180 ? -2.749 14.984 -7.214 1.00 97.69 180 LEU A N 1
ATOM 1406 C CA . LEU A 1 180 ? -1.915 16.129 -7.598 1.00 97.69 180 LEU A CA 1
ATOM 1407 C C . LEU A 1 180 ? -2.709 17.211 -8.324 1.00 97.69 180 LEU A C 1
ATOM 1409 O O . LEU A 1 180 ? -2.260 18.362 -8.366 1.00 97.69 180 LEU A O 1
ATOM 1413 N N . ASN A 1 181 ? -3.835 16.850 -8.934 1.00 97.25 181 ASN A N 1
ATOM 1414 C CA . ASN A 1 181 ? -4.622 17.739 -9.784 1.00 97.25 181 ASN A CA 1
ATOM 1415 C C . ASN A 1 181 ? -5.939 18.204 -9.118 1.00 97.25 181 ASN A C 1
ATOM 1417 O O . ASN A 1 181 ? -6.560 19.147 -9.614 1.00 97.25 181 ASN A O 1
ATOM 1421 N N . GLY A 1 182 ? -6.308 17.618 -7.977 1.00 96.56 182 GLY A N 1
ATOM 1422 C CA . GLY A 1 182 ? -7.499 17.927 -7.195 1.00 96.56 182 GLY A CA 1
ATOM 1423 C C . GLY A 1 182 ? -8.790 17.303 -7.728 1.00 96.56 182 GLY A C 1
ATOM 1424 O O . GLY A 1 182 ? -9.858 17.858 -7.458 1.00 96.56 182 GLY A O 1
ATOM 1425 N N . ASP A 1 183 ? -8.719 16.227 -8.515 1.00 95.62 183 ASP A N 1
ATOM 1426 C CA . ASP A 1 183 ? -9.896 15.540 -9.064 1.00 95.62 183 ASP A CA 1
ATOM 1427 C C . ASP A 1 183 ? -10.492 14.480 -8.124 1.00 95.62 183 ASP A C 1
ATOM 1429 O O . ASP A 1 183 ? -11.576 13.960 -8.400 1.00 95.62 183 ASP A O 1
ATOM 1433 N N . GLY A 1 184 ? -9.847 14.234 -6.980 1.00 93.06 184 GLY A N 1
ATOM 1434 C CA . GLY A 1 184 ? -10.285 13.263 -5.984 1.00 93.06 184 GLY A CA 1
ATOM 1435 C C . GLY A 1 184 ? -9.789 11.840 -6.235 1.00 93.06 184 GLY A C 1
ATOM 1436 O O . GLY A 1 184 ? -10.024 10.985 -5.384 1.00 93.06 184 GLY A O 1
ATOM 1437 N N . LEU A 1 185 ? -9.082 11.580 -7.337 1.00 96.00 185 LEU A N 1
ATOM 1438 C CA . LEU A 1 185 ? -8.385 10.323 -7.580 1.00 96.00 185 LEU A CA 1
ATOM 1439 C C . LEU A 1 185 ? -6.906 10.465 -7.240 1.00 96.00 185 LEU A C 1
ATOM 1441 O O . LEU A 1 185 ? -6.277 11.508 -7.411 1.00 96.00 185 LEU A O 1
ATOM 1445 N N . VAL A 1 186 ? -6.311 9.380 -6.753 1.00 96.81 186 VAL A N 1
ATOM 1446 C CA . VAL A 1 186 ? -4.882 9.393 -6.461 1.00 96.81 186 VAL A CA 1
ATOM 1447 C C . VAL A 1 186 ? -4.070 9.322 -7.756 1.00 96.81 186 VAL A C 1
ATOM 1449 O O . VAL A 1 186 ? -4.239 8.396 -8.548 1.00 96.81 186 VAL A 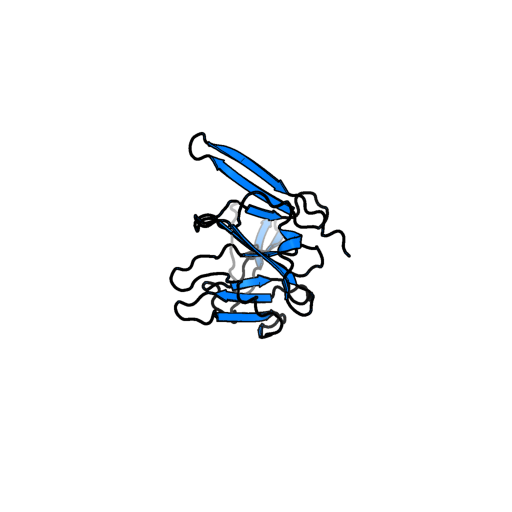O 1
ATOM 1452 N N . ASP A 1 187 ? -3.143 10.257 -7.951 1.00 96.88 187 ASP A N 1
ATOM 1453 C CA . ASP A 1 187 ? -2.180 10.235 -9.052 1.00 96.88 187 ASP A CA 1
ATOM 1454 C C . ASP A 1 187 ? -0.870 9.563 -8.631 1.00 96.88 187 ASP A C 1
ATOM 1456 O O . ASP A 1 187 ? -0.587 9.365 -7.446 1.00 96.88 187 ASP A O 1
ATOM 1460 N N . MET A 1 188 ? -0.008 9.269 -9.606 1.00 96.62 188 MET A N 1
ATOM 1461 C CA . MET A 1 188 ? 1.359 8.820 -9.348 1.00 96.62 188 MET A CA 1
ATOM 1462 C C . MET A 1 188 ? 2.384 9.881 -9.736 1.00 96.62 188 MET A C 1
ATOM 1464 O O . M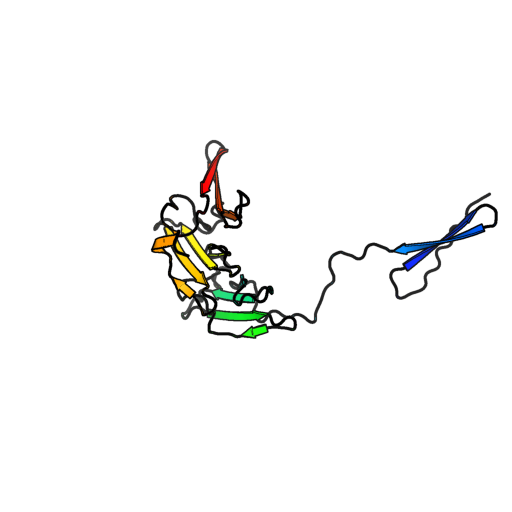ET A 1 188 ? 2.373 10.408 -10.849 1.00 96.62 188 MET A O 1
ATOM 1468 N N . ILE A 1 189 ? 3.366 10.101 -8.863 1.00 96.56 189 ILE A N 1
ATOM 1469 C CA . ILE A 1 189 ? 4.559 10.896 -9.165 1.00 96.56 189 ILE A CA 1
ATOM 1470 C C . ILE A 1 189 ? 5.823 10.126 -8.820 1.00 96.56 189 ILE A C 1
ATOM 1472 O O . ILE A 1 189 ? 5.980 9.608 -7.717 1.00 96.56 189 ILE A O 1
ATOM 1476 N N . ARG A 1 190 ? 6.761 10.091 -9.765 1.00 95.00 190 ARG A N 1
ATOM 1477 C CA . ARG A 1 190 ? 8.106 9.564 -9.562 1.00 95.00 190 ARG A CA 1
ATOM 1478 C C . ARG A 1 190 ? 9.137 10.641 -9.805 1.00 95.00 190 ARG A C 1
ATOM 1480 O O . ARG A 1 190 ? 9.083 11.321 -10.828 1.00 95.00 190 ARG A O 1
ATOM 1487 N N . THR A 1 191 ? 10.146 10.691 -8.946 1.00 94.88 191 THR A N 1
ATOM 1488 C CA . THR A 1 191 ? 11.380 11.426 -9.232 1.00 94.88 191 THR A CA 1
ATOM 1489 C C . THR A 1 191 ? 12.608 10.521 -9.186 1.00 94.88 191 THR A C 1
ATOM 1491 O O . THR A 1 191 ? 12.656 9.556 -8.430 1.00 94.88 191 THR A O 1
ATOM 1494 N N . TYR A 1 192 ? 13.603 10.815 -10.024 1.00 92.69 192 TYR A N 1
ATOM 1495 C CA . TYR A 1 192 ? 14.899 10.141 -10.019 1.00 92.69 192 TYR A CA 1
ATOM 1496 C C . TYR A 1 192 ? 16.005 11.127 -10.382 1.00 92.69 192 TYR A C 1
ATOM 1498 O O . TYR A 1 192 ? 16.025 11.676 -11.487 1.00 92.69 192 TYR A O 1
ATOM 1506 N N . THR A 1 193 ? 16.938 11.326 -9.458 1.00 93.62 193 THR A N 1
ATOM 1507 C CA . THR A 1 193 ? 18.149 12.107 -9.708 1.00 93.62 193 THR A CA 1
ATOM 1508 C C . THR A 1 193 ? 19.210 11.196 -10.301 1.00 93.62 193 THR A C 1
ATOM 1510 O O . THR A 1 193 ? 19.625 10.224 -9.667 1.00 93.62 193 THR A O 1
ATOM 1513 N N . GLN A 1 194 ? 19.659 11.506 -11.514 1.00 90.62 194 GLN A N 1
ATOM 1514 C CA . GLN A 1 194 ? 20.726 10.755 -12.160 1.00 90.62 194 GLN A CA 1
ATOM 1515 C C . GLN A 1 194 ? 22.026 10.868 -11.348 1.00 90.62 194 GLN A C 1
ATOM 1517 O O . GLN A 1 194 ? 22.443 11.974 -10.998 1.00 90.62 194 GLN A O 1
ATOM 1522 N N . PRO A 1 195 ? 22.704 9.745 -11.057 1.00 88.75 195 PRO A N 1
ATOM 1523 C CA . PRO A 1 195 ? 23.880 9.751 -10.192 1.00 88.75 195 PRO A CA 1
ATOM 1524 C C . PRO A 1 195 ? 25.117 10.377 -10.852 1.00 88.75 195 PRO A C 1
ATOM 1526 O O . PRO A 1 195 ? 26.056 10.732 -10.146 1.00 88.75 195 PRO A O 1
ATOM 1529 N N . TYR A 1 196 ? 25.141 10.495 -12.184 1.00 93.19 196 TYR A N 1
ATOM 1530 C CA . TYR A 1 196 ? 26.316 10.954 -12.932 1.00 93.19 196 TYR A CA 1
ATOM 1531 C C . TYR A 1 196 ? 26.348 12.470 -13.146 1.00 93.19 196 TYR A C 1
ATOM 1533 O O . TYR A 1 196 ? 27.410 13.072 -13.019 1.00 93.19 196 TYR A O 1
ATOM 1541 N N . ASP A 1 197 ? 25.208 13.084 -13.467 1.00 95.31 197 ASP A N 1
ATOM 1542 C CA . ASP A 1 197 ? 25.106 14.511 -13.800 1.00 95.31 197 ASP A CA 1
ATOM 1543 C C . ASP A 1 197 ? 24.188 15.302 -12.850 1.00 95.31 197 ASP A C 1
ATOM 1545 O O . ASP A 1 197 ? 24.123 16.528 -12.930 1.00 95.31 197 ASP A O 1
ATOM 1549 N N . GLY A 1 198 ? 23.502 14.623 -11.923 1.00 95.19 198 GLY A N 1
ATOM 1550 C CA . GLY A 1 198 ? 22.579 15.241 -10.975 1.00 95.19 198 GLY A CA 1
ATOM 1551 C C . GLY A 1 198 ? 21.252 15.686 -11.591 1.00 95.19 198 GLY A C 1
ATOM 1552 O O . GLY A 1 198 ? 20.488 16.383 -10.921 1.00 95.19 198 GLY A O 1
ATOM 1553 N N . GLN A 1 199 ? 20.945 15.312 -12.839 1.00 96.44 199 GLN A N 1
ATOM 1554 C CA . GLN A 1 199 ? 19.689 15.694 -13.474 1.00 96.44 199 GLN A CA 1
ATOM 1555 C C . GLN A 1 199 ? 18.500 15.048 -12.752 1.00 96.44 199 GLN A C 1
ATOM 1557 O O . GLN A 1 199 ? 18.386 13.821 -12.675 1.00 96.44 199 GLN A O 1
ATOM 1562 N N . LEU A 1 200 ? 17.574 15.878 -12.270 1.00 95.94 200 LEU A N 1
ATOM 1563 C CA . LEU A 1 200 ? 16.296 15.429 -11.729 1.00 95.94 200 LEU A CA 1
ATOM 1564 C C . LEU A 1 200 ? 15.331 15.112 -12.872 1.00 95.94 200 LEU A C 1
ATOM 1566 O O . LEU A 1 200 ? 14.977 15.989 -13.658 1.00 95.94 200 LEU A O 1
ATOM 1570 N N . ASN A 1 201 ? 14.889 13.862 -12.940 1.00 94.25 201 ASN A N 1
ATOM 1571 C CA . ASN A 1 201 ? 13.854 13.420 -13.863 1.00 94.25 201 ASN A CA 1
ATOM 1572 C C . ASN A 1 201 ? 12.557 13.196 -13.094 1.00 94.25 201 ASN A C 1
ATOM 1574 O O . ASN A 1 201 ? 12.583 12.587 -12.023 1.00 94.25 201 ASN A O 1
ATOM 1578 N N . THR A 1 202 ? 11.443 13.651 -13.661 1.00 95.25 202 THR A N 1
ATOM 1579 C CA . THR A 1 202 ? 10.112 13.537 -13.061 1.00 95.25 202 THR A CA 1
ATOM 1580 C C . THR A 1 202 ? 9.161 12.878 -14.049 1.00 95.25 202 THR A C 1
ATOM 1582 O O . THR A 1 202 ? 9.101 13.277 -15.210 1.00 95.25 202 THR A O 1
ATOM 1585 N N . TRP A 1 203 ? 8.397 11.900 -13.573 1.00 95.81 203 TRP A N 1
ATOM 1586 C CA . TRP A 1 203 ? 7.278 11.299 -14.294 1.00 95.81 203 TRP A CA 1
ATOM 1587 C C . TRP A 1 203 ? 6.016 11.491 -13.464 1.00 95.81 203 TRP A C 1
ATOM 1589 O O . TRP A 1 203 ? 6.032 11.215 -12.265 1.00 95.81 203 TRP A O 1
ATOM 1599 N N . VAL A 1 204 ? 4.945 11.952 -14.102 1.00 95.81 204 VAL A N 1
ATOM 1600 C CA . VAL A 1 204 ? 3.625 12.110 -13.488 1.00 95.81 204 VAL A CA 1
ATOM 1601 C C . VAL A 1 204 ? 2.629 11.322 -14.322 1.00 95.81 204 VAL A C 1
ATOM 1603 O O . VAL A 1 204 ? 2.620 11.453 -15.546 1.00 95.81 204 VAL A O 1
ATOM 1606 N N . TYR A 1 205 ? 1.814 10.516 -13.655 1.00 95.62 205 TYR A N 1
ATOM 1607 C CA . TYR A 1 205 ? 0.716 9.776 -14.259 1.00 95.62 205 TYR A CA 1
ATOM 1608 C C . TYR A 1 205 ? -0.555 10.246 -13.575 1.00 95.62 205 TYR A C 1
ATOM 1610 O O . TYR A 1 205 ? -0.731 9.993 -12.383 1.00 95.62 205 TYR A O 1
ATOM 1618 N N . LEU A 1 206 ? -1.393 10.956 -14.329 1.00 95.50 206 LEU A N 1
ATOM 1619 C CA . LEU A 1 206 ? -2.705 11.349 -13.844 1.00 95.50 206 LEU A CA 1
ATOM 1620 C C . LEU A 1 206 ? -3.627 10.142 -13.921 1.00 95.50 206 LEU A C 1
ATOM 1622 O O . LEU A 1 206 ? -3.744 9.518 -14.981 1.00 95.50 206 LEU A O 1
ATOM 1626 N N . ASN A 1 207 ? -4.250 9.810 -12.803 1.00 94.88 207 ASN A N 1
ATOM 1627 C CA . ASN A 1 207 ? -5.259 8.774 -12.758 1.00 94.88 207 ASN A CA 1
ATOM 1628 C C . ASN A 1 207 ? -6.528 9.298 -13.435 1.00 94.88 207 ASN A C 1
ATOM 1630 O O . ASN A 1 207 ? -6.873 10.468 -13.334 1.00 94.88 207 ASN A O 1
ATOM 1634 N N . GLN A 1 208 ? -7.174 8.456 -14.232 1.00 91.06 208 GLN A N 1
ATOM 1635 C CA . GLN A 1 208 ? -8.399 8.799 -14.964 1.00 91.06 208 GLN A CA 1
ATOM 1636 C C . GLN A 1 208 ? -9.535 7.829 -14.608 1.00 91.06 208 GLN A C 1
ATOM 1638 O O . GLN A 1 208 ? -10.550 7.766 -15.304 1.00 91.06 208 GLN A O 1
ATOM 1643 N N . GLY A 1 209 ? -9.334 7.025 -13.560 1.00 85.62 209 GLY A N 1
ATOM 1644 C CA . GLY A 1 209 ? -10.151 5.869 -13.243 1.00 85.62 209 GLY A CA 1
ATOM 1645 C C . GLY A 1 209 ? -10.026 4.769 -14.298 1.00 85.62 209 GLY A C 1
ATOM 1646 O O . GLY A 1 209 ? -9.229 4.827 -15.237 1.00 85.62 209 GLY A O 1
ATOM 1647 N N . THR A 1 210 ? -10.854 3.739 -14.154 1.00 75.19 210 THR A N 1
ATOM 1648 C CA . THR A 1 210 ? -10.921 2.635 -15.127 1.00 75.19 210 THR A CA 1
ATOM 1649 C C . THR A 1 210 ? -11.946 2.882 -16.238 1.00 75.19 210 THR A C 1
ATOM 1651 O O . THR A 1 210 ? -12.007 2.115 -17.199 1.00 75.19 210 THR A O 1
ATOM 1654 N N . GLY A 1 211 ? -12.757 3.942 -16.123 1.00 57.72 211 GLY A N 1
ATOM 1655 C CA . GLY A 1 211 ? -13.880 4.220 -17.022 1.00 57.72 211 GLY A CA 1
ATOM 1656 C C . GLY A 1 211 ? -15.027 3.203 -16.929 1.00 57.72 211 GLY A C 1
ATOM 1657 O O . GLY A 1 211 ? -15.907 3.209 -17.789 1.00 57.72 211 GLY A O 1
ATOM 1658 N N . VAL A 1 212 ? -15.007 2.320 -15.924 1.00 46.22 212 VAL A N 1
ATOM 1659 C CA . VAL A 1 212 ? -16.041 1.315 -15.640 1.00 46.22 212 VAL A CA 1
ATOM 1660 C C . VAL A 1 212 ? -16.513 1.502 -14.200 1.00 46.22 212 VAL A C 1
ATOM 1662 O O . VAL A 1 212 ? -16.083 0.794 -13.295 1.00 46.22 212 VAL A O 1
ATOM 1665 N N . GLU A 1 213 ? -17.398 2.477 -14.014 1.00 40.56 213 GLU A N 1
ATOM 1666 C CA . GLU A 1 213 ? -18.276 2.608 -12.845 1.00 40.56 213 GLU A CA 1
ATOM 1667 C C . GLU A 1 213 ? -19.720 2.799 -13.312 1.00 40.56 213 GLU A C 1
ATOM 1669 O O . GLU A 1 213 ? -19.934 3.563 -14.286 1.00 40.56 213 GLU A O 1
#

Organism: NCBI:txid1618341

Radius of gyration: 25.42 Å; chains: 1; bounding box: 45×73×63 Å